Protein AF-A0A6N8UX94-F1 (afdb_monomer_lite)

Structure (mmCIF, N/CA/C/O backbone):
data_AF-A0A6N8UX94-F1
#
_entry.id   AF-A0A6N8UX94-F1
#
loop_
_atom_site.group_PDB
_atom_site.id
_atom_site.type_symbol
_atom_site.label_atom_id
_atom_site.label_alt_id
_atom_site.label_comp_id
_atom_site.label_asym_id
_atom_site.label_entity_id
_atom_site.label_seq_id
_atom_site.pdbx_PDB_ins_code
_atom_site.Cartn_x
_atom_site.Cartn_y
_atom_site.Cartn_z
_atom_site.occupancy
_atom_site.B_iso_or_equiv
_atom_site.auth_seq_id
_atom_site.auth_comp_id
_atom_site.auth_asym_id
_atom_site.auth_atom_id
_atom_site.pdbx_PDB_model_num
ATOM 1 N N . MET A 1 1 ? 20.407 60.846 6.458 1.00 45.12 1 MET A N 1
ATOM 2 C CA . MET A 1 1 ? 19.994 59.518 6.964 1.00 45.12 1 MET A CA 1
ATOM 3 C C . MET A 1 1 ? 18.796 59.074 6.139 1.00 45.12 1 MET A C 1
ATOM 5 O O . MET A 1 1 ? 17.838 59.838 6.106 1.00 45.12 1 MET A O 1
ATOM 9 N N . PRO A 1 2 ? 18.863 57.974 5.368 1.00 50.09 2 PRO A N 1
ATOM 10 C CA . PRO A 1 2 ? 17.776 57.618 4.462 1.00 50.09 2 PRO A CA 1
ATOM 11 C C . PRO A 1 2 ? 16.564 57.111 5.252 1.00 50.09 2 PRO A C 1
ATOM 13 O O . PRO A 1 2 ? 16.679 56.236 6.107 1.00 50.09 2 PRO A O 1
ATOM 16 N N . VAL A 1 3 ? 15.412 57.710 4.962 1.00 59.38 3 VAL A N 1
ATOM 17 C CA . VAL A 1 3 ? 14.099 57.368 5.512 1.00 59.38 3 VAL A CA 1
ATOM 18 C C . VAL A 1 3 ? 13.610 56.112 4.794 1.00 59.38 3 VAL A C 1
ATOM 20 O O . VAL A 1 3 ? 13.383 56.133 3.585 1.00 59.38 3 VAL A O 1
ATOM 23 N N . ILE A 1 4 ? 13.483 55.005 5.524 1.00 54.50 4 ILE A N 1
ATOM 24 C CA . ILE A 1 4 ? 12.905 53.765 4.997 1.00 54.50 4 ILE A CA 1
ATOM 25 C C . ILE A 1 4 ? 11.412 54.016 4.755 1.00 54.50 4 ILE A C 1
ATOM 27 O O . ILE A 1 4 ? 10.674 54.389 5.664 1.00 54.50 4 ILE A O 1
ATOM 31 N N . SER A 1 5 ? 10.990 53.863 3.501 1.00 59.81 5 SER A N 1
ATOM 32 C CA . SER A 1 5 ? 9.626 54.129 3.044 1.00 59.81 5 SER A CA 1
ATOM 33 C C . SER A 1 5 ? 8.612 53.158 3.685 1.00 59.81 5 SER A C 1
ATOM 35 O O . SER A 1 5 ? 8.859 51.948 3.679 1.00 59.81 5 SER A O 1
ATOM 37 N N . PRO A 1 6 ? 7.443 53.627 4.169 1.00 58.31 6 PRO A N 1
ATOM 38 C CA . PRO A 1 6 ? 6.433 52.789 4.835 1.00 58.31 6 PRO A CA 1
ATOM 39 C C . PRO A 1 6 ? 5.802 51.720 3.923 1.00 58.31 6 PRO A C 1
ATOM 41 O O . PRO A 1 6 ? 5.194 50.769 4.409 1.00 58.31 6 PRO A O 1
ATOM 44 N N . ALA A 1 7 ? 5.991 51.819 2.603 1.00 53.66 7 ALA A N 1
ATOM 45 C CA . ALA A 1 7 ? 5.496 50.844 1.632 1.00 53.66 7 ALA A CA 1
ATOM 46 C C . ALA A 1 7 ? 6.216 49.480 1.690 1.00 53.66 7 ALA A C 1
ATOM 48 O O . ALA A 1 7 ? 5.655 48.478 1.252 1.00 53.66 7 ALA A O 1
ATOM 49 N N . VAL A 1 8 ? 7.427 49.405 2.260 1.00 54.22 8 VAL A N 1
ATOM 50 C CA . VAL A 1 8 ? 8.188 48.141 2.360 1.00 54.22 8 VAL A CA 1
ATOM 51 C C . VAL A 1 8 ? 7.645 47.232 3.473 1.00 54.22 8 VAL A C 1
ATOM 53 O O . VAL A 1 8 ? 7.782 46.013 3.401 1.00 54.22 8 VAL A O 1
ATOM 56 N N . VAL A 1 9 ? 6.955 47.797 4.468 1.00 55.16 9 VAL A N 1
ATOM 57 C CA . VAL A 1 9 ? 6.381 47.027 5.586 1.00 55.16 9 VAL A CA 1
ATOM 58 C C . VAL A 1 9 ? 5.048 46.369 5.197 1.00 55.16 9 VAL A C 1
ATOM 60 O O . VAL A 1 9 ? 4.715 45.300 5.703 1.00 55.16 9 VAL A O 1
ATOM 63 N N . ALA A 1 10 ? 4.315 46.938 4.234 1.00 53.22 10 ALA A N 1
ATOM 64 C CA . ALA A 1 10 ? 3.005 46.431 3.817 1.00 53.22 10 ALA A CA 1
ATOM 65 C C . ALA A 1 10 ? 3.064 45.073 3.089 1.00 53.22 10 ALA A C 1
ATOM 67 O O . ALA A 1 10 ? 2.111 44.302 3.158 1.00 53.22 10 ALA A O 1
ATOM 68 N N . ASN A 1 11 ? 4.186 44.734 2.442 1.00 46.53 11 ASN A N 1
ATOM 69 C CA . ASN A 1 11 ? 4.322 43.454 1.735 1.00 46.53 11 ASN A CA 1
ATOM 70 C C . ASN A 1 11 ? 4.725 42.281 2.652 1.00 46.53 11 ASN A C 1
ATOM 72 O O . ASN A 1 11 ? 4.699 41.132 2.227 1.00 46.53 11 ASN A O 1
ATOM 76 N N . GLN A 1 12 ? 5.072 42.563 3.912 1.00 53.88 12 GLN A N 1
ATOM 77 C CA . GLN A 1 12 ? 5.431 41.553 4.919 1.00 53.88 12 GLN A CA 1
ATOM 78 C C . GLN A 1 12 ? 4.241 41.134 5.800 1.00 53.88 12 GLN A C 1
ATOM 80 O O . GLN A 1 12 ? 4.369 40.249 6.640 1.00 53.88 12 GLN A O 1
ATOM 85 N N . LEU A 1 13 ? 3.072 41.753 5.599 1.00 49.44 13 LEU A N 1
ATOM 86 C CA . LEU A 1 13 ? 1.812 41.436 6.281 1.00 49.44 13 LEU A CA 1
ATOM 87 C C . LEU A 1 13 ? 0.791 40.790 5.337 1.00 49.44 13 LEU A C 1
ATOM 89 O O . LEU A 1 13 ? -0.403 40.760 5.637 1.00 49.44 13 LEU A O 1
ATOM 93 N N . GLN A 1 14 ? 1.240 40.224 4.212 1.00 52.38 14 GLN A N 1
ATOM 94 C CA . GLN A 1 14 ? 0.460 39.177 3.566 1.00 52.38 14 GLN A CA 1
ATOM 95 C C . GLN A 1 14 ? 0.411 38.008 4.547 1.00 52.38 14 GLN A C 1
ATOM 97 O O . GLN A 1 14 ? 1.353 37.223 4.639 1.00 52.38 14 GLN A O 1
ATOM 102 N N . LEU A 1 15 ? -0.661 37.961 5.338 1.00 52.25 15 LEU A N 1
ATOM 103 C CA . LEU A 1 15 ? -1.048 36.845 6.183 1.00 52.25 15 LEU A CA 1
ATOM 104 C C . LEU A 1 15 ? -0.793 35.547 5.422 1.00 52.25 15 LEU A C 1
ATOM 106 O O . LEU A 1 15 ? -1.588 35.134 4.577 1.00 52.25 15 LEU A O 1
ATOM 110 N N . ARG A 1 16 ? 0.323 34.889 5.741 1.00 58.19 16 ARG A N 1
ATOM 111 C CA . ARG A 1 16 ? 0.521 33.479 5.453 1.00 58.19 16 ARG A CA 1
ATOM 112 C C . ARG A 1 16 ? -0.475 32.769 6.350 1.00 58.19 16 ARG A C 1
ATOM 114 O O . ARG A 1 16 ? -0.148 32.392 7.472 1.00 58.19 16 ARG A O 1
ATOM 121 N N . LEU A 1 17 ? -1.720 32.703 5.873 1.00 52.47 17 LEU A N 1
ATOM 122 C CA . LEU A 1 17 ? -2.764 31.875 6.446 1.00 52.47 17 LEU A CA 1
ATOM 123 C C . LEU A 1 17 ? -2.115 30.528 6.773 1.00 52.47 17 LEU A C 1
ATOM 125 O O . LEU A 1 17 ? -1.320 30.039 5.953 1.00 52.47 17 LEU A O 1
ATOM 129 N N . PRO A 1 18 ? -2.375 29.956 7.961 1.00 48.31 18 PRO A N 1
ATOM 130 C CA . PRO A 1 18 ? -1.870 28.635 8.275 1.00 48.31 18 PRO A CA 1
ATOM 131 C C . PRO A 1 18 ? -2.265 27.734 7.110 1.00 48.31 18 PRO A C 1
ATOM 133 O O . PRO A 1 18 ? -3.441 27.625 6.766 1.00 48.31 18 PRO A O 1
ATOM 136 N N . ARG A 1 19 ? -1.275 27.136 6.443 1.00 47.66 19 ARG A N 1
ATOM 137 C CA . ARG A 1 19 ? -1.565 26.008 5.572 1.00 47.66 19 ARG A CA 1
ATOM 138 C C . ARG A 1 19 ? -2.202 24.986 6.512 1.00 47.66 19 ARG A C 1
ATOM 140 O O . ARG A 1 19 ? -1.503 24.431 7.350 1.00 47.66 19 ARG A O 1
ATOM 147 N N . THR A 1 20 ? -3.505 24.755 6.403 1.00 48.97 20 THR A N 1
ATOM 148 C CA . THR A 1 20 ? -4.169 23.603 7.021 1.00 48.97 20 THR A CA 1
ATOM 149 C C . THR A 1 20 ? -4.421 22.521 5.961 1.00 48.97 20 THR A C 1
ATOM 151 O O . THR A 1 20 ? -5.575 22.309 5.596 1.00 48.97 20 THR A O 1
ATOM 154 N N . PRO A 1 21 ? -3.391 21.845 5.408 1.00 53.66 21 PRO A N 1
ATOM 155 C CA . PRO A 1 21 ? -3.600 20.677 4.560 1.00 53.66 21 PRO A CA 1
ATOM 156 C C . PRO A 1 21 ? -3.738 19.377 5.373 1.00 53.66 21 PRO A C 1
ATOM 158 O O . PRO A 1 21 ? -4.383 18.449 4.902 1.00 53.66 21 PRO A O 1
ATOM 161 N N . SER A 1 22 ? -3.251 19.316 6.622 1.00 58.19 22 SER A N 1
ATOM 162 C CA . SER A 1 22 ? -3.178 18.048 7.374 1.00 58.19 22 SER A CA 1
ATOM 163 C C . SER A 1 22 ? -4.546 17.396 7.649 1.00 58.19 22 SER A C 1
ATOM 165 O O . SER A 1 22 ? -4.699 16.191 7.471 1.00 58.19 22 SER A O 1
ATOM 167 N N . THR A 1 23 ? -5.578 18.170 8.007 1.00 69.19 23 THR A N 1
ATOM 168 C CA . THR A 1 23 ? -6.907 17.602 8.309 1.00 69.19 23 THR A CA 1
ATOM 169 C C . THR A 1 23 ? -7.643 17.127 7.056 1.00 69.19 23 THR A C 1
ATOM 171 O O . THR A 1 23 ? -8.274 16.077 7.074 1.00 69.19 23 THR A O 1
ATOM 174 N N . ALA A 1 24 ? -7.556 17.874 5.952 1.00 76.25 24 ALA A N 1
ATOM 175 C CA . ALA A 1 24 ? -8.232 17.505 4.709 1.00 76.25 24 ALA A CA 1
ATOM 176 C C . ALA A 1 24 ? -7.621 16.241 4.088 1.00 76.25 24 ALA A C 1
ATOM 178 O O . ALA A 1 24 ? -8.351 15.386 3.591 1.00 76.25 24 ALA A O 1
ATOM 179 N N . LEU A 1 25 ? -6.294 16.108 4.156 1.00 78.56 25 LEU A N 1
ATOM 180 C CA . LEU A 1 25 ? -5.595 14.894 3.757 1.00 78.56 25 LEU A CA 1
ATOM 181 C C . LEU A 1 25 ? -5.970 13.710 4.661 1.00 78.56 25 LEU A C 1
ATOM 183 O O . LEU A 1 25 ? -6.324 12.650 4.151 1.00 78.56 25 LEU A O 1
ATOM 187 N N . GLY A 1 26 ? -5.967 13.904 5.985 1.00 83.88 26 GLY A N 1
ATOM 188 C CA . GLY A 1 26 ? -6.379 12.875 6.944 1.00 83.88 26 GLY A CA 1
ATOM 189 C C . GLY A 1 26 ? -7.787 12.336 6.671 1.00 83.88 26 GLY A C 1
ATOM 190 O O . GLY A 1 26 ? -7.994 11.125 6.692 1.00 83.88 26 GLY A O 1
ATOM 191 N N . ASN A 1 27 ? -8.729 13.214 6.314 1.00 89.19 27 ASN A N 1
ATOM 192 C CA . ASN A 1 27 ? -10.086 12.810 5.940 1.00 89.19 27 ASN A CA 1
ATOM 193 C C . ASN A 1 27 ? -10.107 11.953 4.665 1.00 89.19 27 ASN A C 1
ATOM 195 O O . ASN A 1 27 ? -10.752 10.910 4.652 1.00 89.19 27 ASN A O 1
ATOM 199 N N . LYS A 1 28 ? -9.359 12.331 3.618 1.00 91.00 28 LYS A N 1
ATOM 200 C CA . LYS A 1 28 ? -9.282 11.545 2.370 1.00 91.00 28 LYS A CA 1
ATOM 201 C C . LYS A 1 28 ? -8.685 10.153 2.583 1.00 91.00 28 LYS A C 1
ATOM 203 O O . LYS A 1 28 ? -9.140 9.188 1.977 1.00 91.00 28 LYS A O 1
ATOM 208 N N . LEU A 1 29 ? -7.665 10.044 3.435 1.00 93.25 29 LEU A N 1
ATOM 209 C CA . LEU A 1 29 ? -7.042 8.760 3.769 1.00 93.25 29 LEU A CA 1
ATOM 210 C C . LEU A 1 29 ? -8.001 7.868 4.563 1.00 93.25 29 LEU A C 1
ATOM 212 O O . LEU A 1 29 ? -8.090 6.673 4.285 1.00 93.25 29 LEU A O 1
ATOM 216 N N . ALA A 1 30 ? -8.747 8.448 5.507 1.00 93.62 30 ALA A N 1
ATOM 217 C CA . ALA A 1 30 ? -9.774 7.736 6.259 1.00 93.62 30 ALA A CA 1
ATOM 218 C C . ALA A 1 30 ? -10.917 7.256 5.349 1.00 93.62 30 ALA A C 1
ATOM 220 O O . ALA A 1 30 ? -11.328 6.105 5.449 1.00 93.62 30 ALA A O 1
ATOM 221 N N . GLU A 1 31 ? -11.384 8.093 4.417 1.00 93.88 31 GLU A N 1
ATOM 222 C CA . GLU A 1 31 ? -12.395 7.714 3.419 1.00 93.88 31 GLU A CA 1
ATOM 223 C C . GLU A 1 31 ? -11.914 6.566 2.520 1.00 93.88 31 GLU A C 1
ATOM 225 O O . GLU A 1 31 ? -12.660 5.618 2.273 1.00 93.88 31 GLU A O 1
ATOM 230 N N . ALA A 1 32 ? -10.655 6.605 2.069 1.00 94.12 32 ALA A N 1
ATOM 231 C CA . ALA A 1 32 ? -10.066 5.524 1.284 1.00 94.12 32 ALA A CA 1
ATOM 232 C C . ALA A 1 32 ? -9.961 4.214 2.088 1.00 94.12 32 ALA A C 1
ATOM 234 O O . ALA A 1 32 ? -10.272 3.142 1.564 1.00 94.12 32 ALA A O 1
ATOM 235 N N . GLY A 1 33 ? -9.551 4.289 3.358 1.00 95.75 33 GLY A N 1
ATOM 236 C CA . GLY A 1 33 ? -9.495 3.131 4.252 1.00 95.75 33 GLY A CA 1
ATOM 237 C C . GLY A 1 33 ? -10.873 2.532 4.533 1.00 95.75 33 GLY A C 1
ATOM 238 O O . GLY A 1 33 ? -11.059 1.317 4.426 1.00 95.75 33 GLY A O 1
ATOM 239 N N . GLU A 1 34 ? -11.866 3.382 4.785 1.00 96.50 34 GLU A N 1
ATOM 240 C CA . GLU A 1 34 ? -13.250 2.962 5.004 1.00 96.50 34 GLU A CA 1
ATOM 241 C C . GLU A 1 34 ? -13.858 2.334 3.742 1.00 96.50 34 GLU A C 1
ATOM 243 O O . GLU A 1 34 ? -14.568 1.331 3.827 1.00 96.50 34 GLU A O 1
ATOM 248 N N . LEU A 1 35 ? -13.535 2.847 2.550 1.00 95.12 35 LEU A N 1
ATOM 249 C CA . LEU A 1 35 ? -13.945 2.231 1.285 1.00 95.12 35 LEU A CA 1
ATOM 250 C C . LEU A 1 35 ? -13.375 0.811 1.130 1.00 95.12 35 LEU A C 1
ATOM 252 O O . LEU A 1 35 ? -14.108 -0.110 0.763 1.00 95.12 35 LEU A O 1
ATOM 256 N N . LEU A 1 36 ? -12.089 0.609 1.439 1.00 97.00 36 LEU A N 1
ATOM 257 C CA . LEU A 1 36 ? -11.465 -0.721 1.414 1.00 97.00 36 LEU A CA 1
ATOM 258 C C . LEU A 1 36 ? -12.157 -1.671 2.398 1.00 97.00 36 LEU A C 1
ATOM 260 O O . LEU A 1 36 ? -12.523 -2.793 2.036 1.00 97.00 36 LEU A O 1
ATOM 264 N N . ARG A 1 37 ? -12.375 -1.206 3.631 1.00 97.56 37 ARG A N 1
ATOM 265 C CA . ARG A 1 37 ? -13.001 -1.990 4.697 1.00 97.56 37 ARG A CA 1
ATOM 266 C C . ARG A 1 37 ? -14.430 -2.386 4.352 1.00 97.56 37 ARG A C 1
ATOM 268 O O . ARG A 1 37 ? -14.763 -3.570 4.388 1.00 97.56 37 ARG A O 1
ATOM 275 N N . SER A 1 38 ? -15.260 -1.404 4.017 1.00 93.56 38 SER A N 1
ATOM 276 C CA . SER A 1 38 ? -16.673 -1.610 3.701 1.00 93.56 38 SER A CA 1
ATOM 277 C C . SER A 1 38 ? -16.844 -2.556 2.515 1.00 93.56 38 SER A C 1
ATOM 279 O O . SER A 1 38 ? -17.657 -3.474 2.585 1.00 93.56 38 SER A O 1
ATOM 281 N N . THR A 1 39 ? -16.015 -2.424 1.476 1.00 96.19 39 THR A N 1
ATOM 282 C CA . THR A 1 39 ? -16.041 -3.332 0.319 1.00 96.19 39 THR A CA 1
ATOM 283 C C . THR A 1 39 ? -15.643 -4.755 0.710 1.00 96.19 39 THR A C 1
ATOM 285 O O . THR A 1 39 ? -16.327 -5.709 0.337 1.00 96.19 39 THR A O 1
ATOM 288 N N . ARG A 1 40 ? -14.581 -4.933 1.511 1.00 98.12 40 ARG A N 1
ATOM 289 C CA . ARG A 1 40 ? -14.197 -6.259 2.028 1.00 98.12 40 ARG A CA 1
ATOM 290 C C . ARG A 1 40 ? -15.345 -6.895 2.816 1.00 98.12 40 ARG A C 1
ATOM 292 O O . ARG A 1 40 ? -15.650 -8.072 2.618 1.00 98.12 40 ARG A O 1
ATOM 299 N N . GLU A 1 41 ? -15.961 -6.130 3.712 1.00 97.62 41 GLU A N 1
ATOM 300 C CA . GLU A 1 41 ? -17.064 -6.597 4.554 1.00 97.62 41 GLU A CA 1
ATOM 301 C C . GLU A 1 41 ? -18.314 -6.934 3.725 1.00 97.62 41 GLU A C 1
ATOM 303 O O . GLU A 1 41 ? -18.946 -7.958 3.981 1.00 97.62 41 GLU A O 1
ATOM 308 N N . GLN A 1 42 ? -18.620 -6.159 2.680 1.00 95.50 42 GLN A N 1
ATOM 309 C CA . GLN A 1 42 ? -19.696 -6.460 1.726 1.00 95.50 42 GLN A CA 1
ATOM 310 C C . GLN A 1 42 ? -19.460 -7.758 0.947 1.00 95.50 42 GLN A C 1
ATOM 312 O O . GLN A 1 42 ? -20.409 -8.493 0.676 1.00 95.50 42 GLN A O 1
ATOM 317 N N . LEU A 1 43 ? -18.204 -8.065 0.620 1.00 93.12 43 LEU A N 1
ATOM 318 C CA . LEU A 1 43 ? -17.817 -9.335 0.002 1.00 93.12 43 LEU A CA 1
ATOM 319 C C . LEU A 1 43 ? -17.794 -10.507 1.004 1.00 93.12 43 LEU A C 1
ATOM 321 O O . LEU A 1 43 ? -17.534 -11.641 0.606 1.00 93.12 43 LEU A O 1
ATOM 325 N N . GLY A 1 44 ? -18.052 -10.257 2.294 1.00 95.81 44 GLY A N 1
ATOM 326 C CA . GLY A 1 44 ? -18.040 -11.277 3.346 1.00 95.81 44 GLY A CA 1
ATOM 327 C C . GLY A 1 44 ? -16.646 -11.819 3.669 1.00 95.81 44 GLY A C 1
ATOM 328 O O . GLY A 1 44 ? -16.529 -12.886 4.267 1.00 95.81 44 GLY A O 1
ATOM 329 N N . LEU A 1 45 ? -15.590 -11.105 3.272 1.00 95.06 45 LEU A N 1
ATOM 330 C CA . LEU A 1 45 ? -14.209 -11.554 3.409 1.00 95.06 45 LEU A CA 1
ATOM 331 C C . LEU A 1 45 ? -13.630 -11.144 4.764 1.00 95.06 45 LEU A C 1
ATOM 333 O O . LEU A 1 45 ? -13.728 -9.993 5.194 1.00 95.06 45 LEU A O 1
ATOM 337 N N . SER A 1 46 ? -12.941 -12.061 5.426 1.00 96.94 46 SER A N 1
ATOM 338 C CA . SER A 1 46 ? -12.142 -11.768 6.614 1.00 96.94 46 SER A CA 1
ATOM 339 C C . SER A 1 46 ? -10.732 -11.302 6.239 1.00 96.94 46 SER A C 1
ATOM 341 O O . SER A 1 46 ? -10.165 -11.703 5.222 1.00 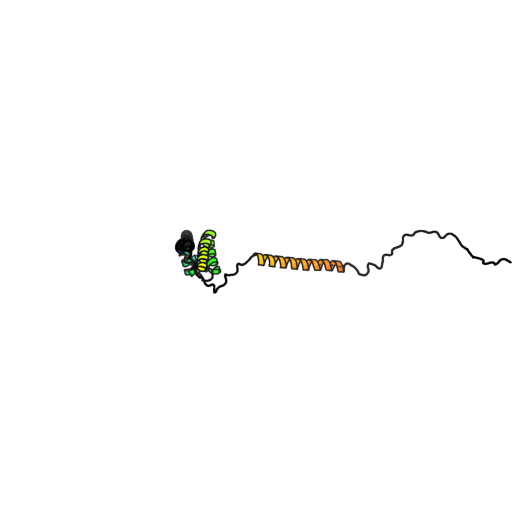96.94 46 SER A O 1
ATOM 343 N N . LEU A 1 47 ? -10.090 -10.528 7.120 1.00 96.75 47 LEU A N 1
ATOM 344 C CA . LEU A 1 47 ? -8.671 -10.176 6.960 1.00 96.75 47 LEU A CA 1
ATOM 345 C C . LEU A 1 47 ? -7.756 -11.411 6.874 1.00 96.75 47 LEU A C 1
ATOM 347 O O . LEU A 1 47 ? -6.680 -11.338 6.287 1.00 96.75 47 LEU A O 1
ATOM 351 N N . ALA A 1 48 ? -8.153 -12.542 7.468 1.00 96.38 48 ALA A N 1
ATOM 352 C CA . ALA A 1 48 ? -7.398 -13.790 7.391 1.00 96.38 48 ALA A CA 1
ATOM 353 C C . ALA A 1 48 ? -7.451 -14.417 5.990 1.00 96.38 48 ALA A C 1
ATOM 355 O O . ALA A 1 48 ? -6.434 -14.912 5.511 1.00 96.38 48 ALA A O 1
ATOM 356 N N . GLU A 1 49 ? -8.603 -14.359 5.323 1.00 95.88 49 GLU A N 1
ATOM 357 C CA . GLU A 1 49 ? -8.753 -14.832 3.943 1.00 95.88 49 GLU A CA 1
ATOM 358 C C . GLU A 1 49 ? -7.977 -13.942 2.977 1.00 95.88 49 GLU A C 1
ATOM 360 O O . GLU A 1 49 ? -7.155 -14.445 2.218 1.00 95.88 49 GLU A O 1
ATOM 365 N N . VAL A 1 50 ? -8.117 -12.619 3.099 1.00 97.38 50 VAL A N 1
ATOM 366 C CA . VAL A 1 50 ? -7.330 -11.671 2.294 1.00 97.38 50 VAL A CA 1
ATOM 367 C C . VAL A 1 50 ? -5.826 -11.880 2.508 1.00 97.38 50 VAL A C 1
ATOM 369 O O . VAL A 1 50 ? -5.054 -11.895 1.552 1.00 97.38 50 VAL A O 1
ATOM 372 N N . ASN A 1 51 ? -5.387 -12.087 3.755 1.00 97.94 51 ASN A N 1
ATOM 373 C CA . ASN A 1 51 ? -3.989 -12.389 4.060 1.00 97.94 51 ASN A CA 1
ATOM 374 C C . ASN A 1 51 ? -3.508 -13.684 3.392 1.00 97.94 51 ASN A C 1
ATOM 376 O O . ASN A 1 51 ? -2.395 -13.708 2.868 1.00 97.94 51 ASN A O 1
ATOM 380 N N . ARG A 1 52 ? -4.317 -14.747 3.411 1.00 96.56 52 ARG A N 1
ATOM 381 C CA . ARG A 1 52 ? -3.988 -16.019 2.756 1.00 96.56 52 ARG A CA 1
ATOM 382 C C . ARG A 1 52 ? -3.804 -15.829 1.250 1.00 96.56 52 ARG A C 1
ATOM 384 O O . ARG A 1 52 ? -2.853 -16.372 0.688 1.00 96.56 52 ARG A O 1
ATOM 391 N N . ASP A 1 53 ? -4.676 -15.040 0.636 1.00 96.06 53 ASP A N 1
ATOM 392 C CA . ASP A 1 53 ? -4.756 -14.920 -0.817 1.00 96.06 53 ASP A CA 1
ATOM 393 C C . ASP A 1 53 ? -3.715 -13.919 -1.361 1.00 96.06 53 ASP A C 1
ATOM 395 O O . ASP A 1 53 ? -3.055 -14.192 -2.364 1.00 96.06 53 ASP A O 1
ATOM 399 N N . LEU A 1 54 ? -3.479 -12.804 -0.657 1.00 95.62 54 LEU A N 1
ATOM 400 C CA . LEU A 1 54 ? -2.537 -11.751 -1.072 1.00 95.62 54 LEU A CA 1
ATOM 401 C C . LEU A 1 54 ? -1.149 -11.851 -0.434 1.00 95.62 54 LEU A C 1
ATOM 403 O O . LEU A 1 54 ? -0.225 -11.161 -0.863 1.00 95.62 54 LEU A O 1
ATOM 407 N N . ARG A 1 55 ? -0.986 -12.664 0.616 1.00 97.31 55 ARG A N 1
ATOM 408 C CA . ARG A 1 55 ? 0.236 -12.739 1.442 1.00 97.31 55 ARG A CA 1
ATOM 409 C C . ARG A 1 55 ? 0.657 -11.402 2.072 1.00 97.31 55 ARG A C 1
ATOM 411 O O . ARG A 1 55 ? 1.801 -11.248 2.491 1.00 97.31 55 ARG A O 1
ATOM 418 N N . ILE A 1 56 ? -0.276 -10.459 2.203 1.00 96.00 56 ILE A N 1
ATOM 419 C CA . ILE A 1 56 ? -0.103 -9.200 2.942 1.00 96.00 56 ILE A CA 1
ATOM 420 C C . ILE A 1 56 ? -0.549 -9.430 4.384 1.00 96.00 56 ILE A C 1
ATOM 422 O O . ILE A 1 56 ? -1.638 -9.958 4.605 1.00 96.00 56 ILE A O 1
ATOM 426 N N . SER A 1 57 ? 0.271 -9.069 5.377 1.00 97.69 57 SER A N 1
ATOM 427 C CA . SER A 1 57 ? -0.040 -9.342 6.790 1.00 97.69 57 SER A CA 1
ATOM 428 C C . SER A 1 57 ? -1.370 -8.715 7.232 1.00 97.69 57 SER A C 1
ATOM 430 O O . SER A 1 57 ? -1.708 -7.604 6.827 1.00 97.69 57 SER A O 1
ATOM 432 N N . ARG A 1 58 ? -2.105 -9.392 8.128 1.00 97.81 58 ARG A N 1
ATOM 433 C CA . ARG A 1 58 ? -3.364 -8.865 8.697 1.00 97.81 58 ARG A CA 1
ATOM 434 C C . ARG A 1 58 ? -3.194 -7.476 9.315 1.00 97.81 58 ARG A C 1
ATOM 436 O O . ARG A 1 58 ? -4.084 -6.647 9.199 1.00 97.81 58 ARG A O 1
ATOM 443 N N . THR A 1 59 ? -2.040 -7.219 9.929 1.00 97.62 59 THR A N 1
ATOM 444 C CA . THR A 1 59 ? -1.699 -5.919 10.513 1.00 97.62 59 THR A CA 1
ATOM 445 C C . THR A 1 59 ? -1.588 -4.828 9.449 1.00 97.62 59 THR A C 1
ATOM 447 O O . THR A 1 59 ? -2.133 -3.748 9.630 1.00 97.62 59 THR A O 1
ATOM 450 N N . GLN A 1 60 ? -0.930 -5.104 8.319 1.00 97.12 60 GLN A N 1
ATOM 451 C CA . GLN A 1 60 ? -0.824 -4.136 7.222 1.00 97.12 60 GLN A CA 1
ATOM 452 C C . GLN A 1 60 ? -2.167 -3.885 6.540 1.00 97.12 60 GLN A C 1
ATOM 454 O O . GLN A 1 60 ? -2.461 -2.743 6.208 1.00 97.12 60 GLN A O 1
ATOM 459 N N . LEU A 1 61 ? -2.992 -4.922 6.371 1.00 97.94 61 LEU A N 1
ATOM 460 C CA . LEU A 1 61 ? -4.357 -4.757 5.868 1.00 97.94 61 LEU A CA 1
ATOM 461 C C . LEU A 1 61 ? -5.194 -3.884 6.815 1.00 97.94 61 LEU A C 1
ATOM 463 O O . LEU A 1 61 ? -5.896 -2.988 6.360 1.00 97.94 61 LEU A O 1
ATOM 467 N N . ALA A 1 62 ? -5.059 -4.078 8.130 1.00 97.81 62 ALA A N 1
ATOM 468 C CA . ALA A 1 62 ? -5.723 -3.232 9.119 1.00 97.81 62 ALA A CA 1
ATOM 469 C C . ALA A 1 62 ? -5.246 -1.770 9.058 1.00 97.81 62 ALA A C 1
ATOM 471 O O . ALA A 1 62 ? -6.066 -0.868 9.181 1.00 97.81 62 ALA A O 1
ATOM 472 N N . TYR A 1 63 ? -3.954 -1.516 8.813 1.00 97.56 63 TYR A N 1
ATOM 473 C CA . TYR A 1 63 ? -3.467 -0.149 8.592 1.00 97.56 63 TYR A CA 1
ATOM 474 C C . TYR A 1 63 ? -4.068 0.492 7.340 1.00 97.56 63 TYR A C 1
ATOM 476 O O . TYR A 1 63 ? -4.421 1.666 7.385 1.00 97.56 63 TYR A O 1
ATOM 484 N N . MET A 1 64 ? -4.232 -0.263 6.248 1.00 96.38 64 MET A N 1
ATOM 485 C CA . MET A 1 64 ? -4.910 0.243 5.046 1.00 96.38 64 MET A CA 1
ATOM 486 C C . MET A 1 64 ? -6.356 0.630 5.349 1.00 96.38 64 MET A C 1
ATOM 488 O O . MET A 1 64 ? -6.786 1.711 4.968 1.00 96.38 64 MET A O 1
ATOM 492 N N . GLU A 1 65 ? -7.085 -0.226 6.068 1.00 97.81 65 GLU A N 1
ATOM 493 C CA . GLU A 1 65 ? -8.481 0.023 6.453 1.00 97.81 65 GLU A CA 1
ATOM 494 C C . GLU A 1 65 ? -8.631 1.175 7.457 1.00 97.81 65 GLU A C 1
ATOM 496 O O . GLU A 1 65 ? -9.660 1.839 7.479 1.00 97.81 65 GLU A O 1
ATOM 501 N N . ALA A 1 66 ? -7.599 1.450 8.257 1.00 96.31 66 ALA A N 1
ATOM 502 C CA . ALA A 1 66 ? -7.559 2.581 9.183 1.00 96.31 66 ALA A CA 1
ATOM 503 C C . ALA A 1 66 ? -7.097 3.902 8.533 1.00 96.31 66 ALA A C 1
ATOM 505 O O . ALA A 1 66 ? -7.036 4.924 9.214 1.00 96.31 66 ALA A O 1
ATOM 506 N N . GLY A 1 67 ? -6.724 3.896 7.248 1.00 93.88 67 GLY A N 1
ATOM 507 C CA . GLY A 1 67 ? -6.130 5.061 6.582 1.00 93.88 67 GLY A CA 1
ATOM 508 C C . GLY A 1 67 ? -4.691 5.371 7.026 1.00 93.88 67 GLY A C 1
ATOM 509 O O . GLY A 1 67 ? -4.144 6.423 6.700 1.00 93.88 67 GLY A O 1
ATOM 510 N N . GLU A 1 68 ? -4.042 4.460 7.754 1.00 94.12 68 GLU A N 1
ATOM 511 C CA . GLU A 1 68 ? -2.689 4.607 8.304 1.00 94.12 68 GLU A CA 1
ATOM 512 C C . GLU A 1 68 ? -1.619 4.086 7.326 1.00 94.12 68 GLU A C 1
ATOM 514 O O . GLU A 1 68 ? -0.764 3.263 7.671 1.00 94.12 68 GLU A O 1
ATOM 519 N N . PHE A 1 69 ? -1.660 4.545 6.073 1.00 92.00 69 PHE A N 1
ATOM 520 C CA . PHE A 1 69 ? -0.851 3.978 4.987 1.00 92.00 69 PHE A CA 1
ATOM 521 C C . PHE A 1 69 ? 0.667 4.083 5.217 1.00 92.00 69 PHE A C 1
ATOM 523 O O . PHE A 1 69 ? 1.409 3.172 4.840 1.00 92.00 69 PHE A O 1
ATOM 530 N N . GLU A 1 70 ? 1.135 5.126 5.905 1.00 90.25 70 GLU A N 1
ATOM 531 C CA . GLU A 1 70 ? 2.545 5.306 6.294 1.00 90.25 70 GLU A CA 1
ATOM 532 C C . GLU A 1 70 ? 3.099 4.146 7.143 1.00 90.25 70 GLU A C 1
ATOM 534 O O . GLU A 1 70 ? 4.287 3.827 7.083 1.00 90.25 70 GLU A O 1
ATOM 539 N N . ARG A 1 71 ? 2.247 3.435 7.895 1.00 92.88 71 ARG A N 1
ATOM 540 C CA . ARG A 1 71 ? 2.673 2.312 8.754 1.00 92.88 71 ARG A CA 1
ATOM 541 C C . ARG A 1 71 ? 2.869 1.000 7.997 1.00 92.88 71 ARG A C 1
ATOM 543 O O . ARG A 1 71 ? 3.369 0.031 8.572 1.00 92.88 71 ARG A O 1
ATOM 550 N N . ILE A 1 72 ? 2.469 0.935 6.726 1.00 92.56 72 ILE A N 1
ATOM 551 C CA . ILE A 1 72 ? 2.565 -0.284 5.911 1.00 92.56 72 ILE A CA 1
ATOM 552 C C . ILE A 1 72 ? 4.025 -0.589 5.572 1.00 92.56 72 ILE A C 1
ATOM 554 O O . ILE A 1 72 ? 4.463 -1.739 5.683 1.00 92.56 72 ILE A O 1
ATOM 558 N N . SER A 1 73 ? 4.755 0.431 5.118 1.00 89.88 73 SER A N 1
ATOM 559 C CA . SER A 1 73 ? 6.168 0.364 4.758 1.00 89.88 73 SER A CA 1
ATOM 560 C C . SER A 1 73 ? 6.743 1.771 4.644 1.00 89.88 73 SER A C 1
ATOM 562 O O . SER A 1 73 ? 6.101 2.655 4.087 1.00 89.88 73 SER A O 1
ATOM 564 N N . THR A 1 74 ? 7.995 1.933 5.068 1.00 86.56 74 THR A N 1
ATOM 565 C CA . THR A 1 74 ? 8.788 3.147 4.833 1.00 86.56 74 THR A CA 1
ATOM 566 C C . THR A 1 74 ? 9.202 3.317 3.369 1.00 86.56 74 THR A C 1
ATOM 568 O O . THR A 1 74 ? 9.660 4.386 2.983 1.00 86.56 74 THR A O 1
ATOM 571 N N . VAL A 1 75 ? 9.069 2.272 2.540 1.00 88.00 75 VAL A N 1
ATOM 572 C CA . VAL A 1 75 ? 9.395 2.309 1.110 1.00 88.00 75 VAL A CA 1
ATOM 573 C C . VAL A 1 75 ? 8.117 2.615 0.315 1.00 88.00 75 VAL A C 1
ATOM 575 O O . VAL A 1 75 ? 7.261 1.728 0.209 1.00 88.00 75 VAL A O 1
ATOM 578 N N . PRO A 1 76 ? 7.985 3.802 -0.320 1.00 87.19 76 PRO A N 1
ATOM 579 C CA . PRO A 1 76 ? 6.738 4.216 -0.976 1.00 87.19 76 PRO A CA 1
ATOM 580 C C . PRO A 1 76 ? 6.268 3.242 -2.060 1.00 87.19 76 PRO A C 1
ATOM 582 O O . PRO A 1 76 ? 5.103 2.870 -2.109 1.00 87.19 76 PRO A O 1
ATOM 585 N N . ALA A 1 77 ? 7.193 2.726 -2.875 1.00 88.31 77 ALA A N 1
ATOM 586 C CA . ALA A 1 77 ? 6.857 1.773 -3.933 1.00 88.31 77 ALA A CA 1
ATOM 587 C C . ALA A 1 77 ? 6.251 0.461 -3.397 1.00 88.31 77 ALA A C 1
ATOM 589 O O . ALA A 1 77 ? 5.404 -0.140 -4.057 1.00 88.31 77 ALA A O 1
ATOM 590 N N . LEU A 1 78 ? 6.682 0.009 -2.212 1.00 90.69 78 LEU A N 1
ATOM 591 C CA . LEU A 1 78 ? 6.151 -1.205 -1.592 1.00 90.69 78 LEU A CA 1
ATOM 592 C C . LEU A 1 78 ? 4.787 -0.941 -0.950 1.00 90.69 78 LEU A C 1
ATOM 594 O O . LEU A 1 78 ? 3.873 -1.748 -1.113 1.00 90.69 78 LEU A O 1
ATOM 598 N N . ARG A 1 79 ? 4.636 0.207 -0.278 1.00 94.06 79 ARG A N 1
ATOM 599 C CA . ARG A 1 79 ? 3.347 0.675 0.245 1.00 94.06 79 ARG A CA 1
ATOM 600 C C . ARG A 1 79 ? 2.300 0.744 -0.866 1.00 94.06 79 ARG A C 1
ATOM 602 O O . ARG A 1 79 ? 1.275 0.074 -0.768 1.00 94.06 79 ARG A O 1
ATOM 609 N N . ASP A 1 80 ? 2.594 1.467 -1.942 1.00 93.25 80 ASP A N 1
ATOM 610 C CA . ASP A 1 80 ? 1.688 1.638 -3.081 1.00 93.25 80 ASP A CA 1
ATOM 611 C C . ASP A 1 80 ? 1.353 0.298 -3.742 1.00 93.25 80 ASP A C 1
ATOM 613 O O . ASP A 1 80 ? 0.204 0.046 -4.102 1.00 93.25 80 ASP A O 1
ATOM 617 N N . GLY A 1 81 ? 2.342 -0.595 -3.864 1.00 95.06 81 GLY A N 1
ATOM 618 C CA . GLY A 1 81 ? 2.143 -1.944 -4.388 1.00 95.06 81 GLY A CA 1
ATOM 619 C C . GLY A 1 81 ? 1.140 -2.752 -3.565 1.00 95.06 81 GLY A C 1
ATOM 620 O O . GLY A 1 81 ? 0.249 -3.388 -4.135 1.00 95.06 81 GLY A O 1
ATOM 621 N N . HIS A 1 82 ? 1.240 -2.699 -2.236 1.00 96.38 82 HIS A N 1
ATOM 622 C CA . HIS A 1 82 ? 0.302 -3.388 -1.356 1.00 96.38 82 HIS A CA 1
ATOM 623 C C . HIS A 1 82 ? -1.111 -2.796 -1.430 1.00 96.38 82 HIS A C 1
ATOM 625 O O . HIS A 1 82 ? -2.069 -3.555 -1.578 1.00 96.38 82 HIS A O 1
ATOM 631 N N . VAL A 1 83 ? -1.246 -1.465 -1.396 1.00 96.50 83 VAL A N 1
ATOM 632 C CA . VAL A 1 83 ? -2.561 -0.804 -1.488 1.00 96.50 83 VAL A CA 1
ATOM 633 C C . VAL A 1 83 ? -3.213 -1.093 -2.844 1.00 96.50 83 VAL A C 1
ATOM 635 O O . VAL A 1 83 ? -4.380 -1.476 -2.897 1.00 96.50 83 VAL A O 1
ATOM 638 N N . ARG A 1 84 ? -2.451 -1.007 -3.944 1.00 96.56 84 ARG A N 1
ATOM 639 C CA . ARG A 1 84 ? -2.923 -1.355 -5.295 1.00 96.56 84 ARG A CA 1
ATOM 640 C C . ARG A 1 84 ? -3.411 -2.798 -5.366 1.00 96.56 84 ARG A C 1
ATOM 642 O O . ARG A 1 84 ? -4.473 -3.050 -5.924 1.00 96.56 84 ARG A O 1
ATOM 649 N N . THR A 1 85 ? -2.627 -3.735 -4.839 1.00 96.12 85 THR A N 1
ATOM 650 C CA . THR A 1 85 ? -2.966 -5.164 -4.887 1.00 96.12 85 THR A CA 1
ATOM 651 C C . THR A 1 85 ? -4.256 -5.437 -4.121 1.00 96.12 85 THR A C 1
ATOM 653 O O . THR A 1 85 ? -5.108 -6.173 -4.611 1.00 96.12 85 THR A O 1
ATOM 656 N N . TYR A 1 86 ? -4.432 -4.805 -2.959 1.00 97.94 86 TYR A N 1
ATOM 657 C CA . TYR A 1 86 ? -5.644 -4.970 -2.168 1.00 97.94 86 TYR A CA 1
ATOM 658 C C . TYR A 1 86 ? -6.876 -4.339 -2.837 1.00 97.94 86 TYR A C 1
ATOM 660 O O . TYR A 1 86 ? -7.902 -5.002 -2.959 1.00 97.94 86 TYR A O 1
ATOM 668 N N . ALA A 1 87 ? -6.764 -3.115 -3.362 1.00 96.25 87 ALA A N 1
ATOM 669 C CA . ALA A 1 87 ? -7.853 -2.462 -4.092 1.00 96.25 87 ALA A CA 1
ATOM 670 C C . ALA A 1 87 ? -8.294 -3.269 -5.328 1.00 96.25 87 ALA A C 1
ATOM 672 O O . ALA A 1 87 ? -9.487 -3.490 -5.529 1.00 96.25 87 ALA A O 1
ATOM 673 N N . LEU A 1 88 ? -7.333 -3.775 -6.112 1.00 95.50 88 LEU A N 1
ATOM 674 C CA . LEU A 1 88 ? -7.605 -4.644 -7.263 1.00 95.50 88 LEU A CA 1
ATOM 675 C C . LEU A 1 88 ? -8.295 -5.945 -6.856 1.00 95.50 88 LEU A C 1
ATOM 677 O O . LEU A 1 88 ? -9.219 -6.385 -7.533 1.00 95.50 88 LEU A O 1
ATOM 681 N N . TYR A 1 89 ? -7.855 -6.552 -5.754 1.00 96.12 89 TYR A N 1
ATOM 682 C CA . TYR A 1 89 ? -8.455 -7.772 -5.224 1.00 96.12 89 TYR A CA 1
ATOM 683 C C . TYR A 1 89 ? -9.923 -7.575 -4.819 1.00 96.12 89 TYR A C 1
ATOM 685 O O . TYR A 1 89 ? -10.742 -8.465 -5.029 1.00 96.12 89 TYR A O 1
ATOM 693 N N . LEU A 1 90 ? -10.266 -6.394 -4.298 1.00 94.12 90 LEU A N 1
ATOM 694 C CA . LEU A 1 90 ? -11.639 -6.014 -3.952 1.00 94.12 90 LEU A CA 1
ATOM 695 C C . LEU A 1 90 ? -12.470 -5.528 -5.155 1.00 94.12 90 LEU A C 1
ATOM 697 O O . LEU A 1 90 ? -13.656 -5.253 -4.997 1.00 94.12 90 LEU A O 1
ATOM 701 N N . GLY A 1 91 ? -11.873 -5.409 -6.346 1.00 89.31 91 GLY A N 1
ATOM 702 C CA . GLY A 1 91 ? -12.551 -4.903 -7.543 1.00 89.31 91 GLY A CA 1
ATOM 703 C C . GLY A 1 91 ? -12.820 -3.394 -7.524 1.00 89.31 91 GLY A C 1
ATOM 704 O O . GLY A 1 91 ? -13.735 -2.931 -8.203 1.00 89.31 91 GLY A O 1
ATOM 705 N N . LEU A 1 92 ? -12.049 -2.629 -6.747 1.00 91.94 92 LEU A N 1
ATOM 706 C CA . LEU A 1 92 ? -12.193 -1.179 -6.616 1.00 91.94 92 LEU A CA 1
ATOM 707 C C . LEU A 1 92 ? -11.406 -0.413 -7.685 1.00 91.94 92 LEU A C 1
ATOM 709 O O . LEU A 1 92 ? -10.375 -0.876 -8.179 1.00 91.94 92 LEU A O 1
ATOM 713 N N . ASP A 1 93 ? -11.867 0.802 -7.993 1.00 87.25 93 ASP A N 1
ATOM 714 C CA . ASP A 1 93 ? -11.094 1.745 -8.801 1.00 87.25 93 ASP A CA 1
ATOM 715 C C . ASP A 1 93 ? -9.878 2.252 -8.012 1.00 87.25 93 ASP A C 1
ATOM 717 O O . ASP A 1 93 ? -9.977 2.678 -6.859 1.00 87.25 93 ASP A O 1
ATOM 721 N N . LEU A 1 94 ? -8.709 2.206 -8.648 1.00 90.06 94 LEU A N 1
ATOM 722 C CA . LEU A 1 94 ? -7.448 2.595 -8.032 1.00 90.06 94 LEU A CA 1
ATOM 723 C C . LEU A 1 94 ? -7.305 4.101 -7.941 1.00 90.06 94 LEU A C 1
ATOM 725 O O . LEU A 1 94 ? -6.640 4.573 -7.025 1.00 90.06 94 LEU A O 1
ATOM 729 N N . GLN A 1 95 ? -7.836 4.835 -8.917 1.00 87.94 95 GLN A N 1
ATOM 730 C CA . GLN A 1 95 ? -7.551 6.256 -9.075 1.00 87.94 95 GLN A CA 1
ATOM 731 C C . GLN A 1 95 ? -7.868 7.063 -7.799 1.00 87.94 95 GLN A C 1
ATOM 733 O O . GLN A 1 95 ? -6.943 7.680 -7.268 1.00 87.94 95 GLN A O 1
ATOM 738 N N . PRO A 1 96 ? -9.077 6.970 -7.207 1.00 87.00 96 PRO A N 1
ATOM 739 C CA . PRO A 1 96 ? -9.393 7.724 -5.992 1.00 87.00 96 PRO A CA 1
ATOM 740 C C . PRO A 1 96 ? -8.569 7.286 -4.769 1.00 87.00 96 PRO A C 1
ATOM 742 O O . PRO A 1 96 ? -8.221 8.111 -3.926 1.00 87.00 96 PRO A O 1
ATOM 745 N N . ILE A 1 97 ? -8.225 5.998 -4.672 1.00 88.75 97 ILE A N 1
ATOM 746 C CA . ILE A 1 97 ? -7.479 5.439 -3.533 1.00 88.75 97 ILE A CA 1
ATOM 747 C C . ILE A 1 97 ? -6.003 5.854 -3.604 1.00 88.75 97 ILE A C 1
ATOM 749 O O . ILE A 1 97 ? -5.427 6.297 -2.613 1.00 88.75 97 ILE A O 1
ATOM 753 N N . MET A 1 98 ? -5.382 5.729 -4.779 1.00 92.50 98 MET A N 1
ATOM 754 C CA . MET A 1 98 ? -3.976 6.088 -4.987 1.00 92.50 98 MET A CA 1
ATOM 755 C C . MET A 1 98 ? -3.758 7.594 -4.859 1.00 92.50 98 MET A C 1
ATOM 757 O O . MET A 1 98 ? -2.753 8.003 -4.286 1.00 92.50 98 MET A O 1
ATOM 761 N N . ASP A 1 99 ? -4.707 8.417 -5.309 1.00 89.88 99 ASP A N 1
ATOM 762 C CA . ASP A 1 99 ? -4.628 9.872 -5.154 1.00 89.88 99 ASP A CA 1
ATOM 763 C C . ASP A 1 99 ? -4.579 10.294 -3.680 1.00 89.88 99 ASP A C 1
ATOM 765 O O . ASP A 1 99 ? -3.796 11.175 -3.304 1.00 89.88 99 ASP A O 1
ATOM 769 N N . ALA A 1 100 ? -5.371 9.644 -2.821 1.00 86.56 100 ALA A N 1
ATOM 770 C CA . ALA A 1 100 ? -5.317 9.879 -1.382 1.00 86.56 100 ALA A CA 1
ATOM 771 C C . ALA A 1 100 ? -3.930 9.517 -0.816 1.00 86.56 100 ALA A C 1
ATOM 773 O O . ALA A 1 100 ? -3.297 10.346 -0.166 1.00 86.56 100 ALA A O 1
ATOM 774 N N . VAL A 1 101 ? -3.396 8.336 -1.142 1.00 87.12 101 VAL A N 1
ATOM 775 C CA . VAL A 1 101 ? -2.084 7.875 -0.639 1.00 87.12 101 VAL A CA 1
ATOM 776 C C . VAL A 1 101 ? -0.910 8.704 -1.187 1.00 87.12 101 VAL A C 1
ATOM 778 O O . VAL A 1 101 ? 0.073 8.945 -0.484 1.00 87.12 101 VAL A O 1
ATOM 781 N N . HIS A 1 102 ? -0.982 9.167 -2.436 1.00 87.25 102 HIS A N 1
ATOM 782 C CA . HIS A 1 102 ? 0.076 9.974 -3.058 1.00 87.25 102 HIS A CA 1
ATOM 783 C C . HIS A 1 102 ? 0.069 11.424 -2.592 1.00 87.25 102 HIS A C 1
ATOM 785 O O . HIS A 1 102 ? 1.140 12.022 -2.467 1.00 87.25 102 HIS A O 1
ATOM 791 N N . SER A 1 103 ? -1.106 11.982 -2.287 1.00 81.12 103 SER A N 1
ATOM 792 C CA . SER A 1 103 ? -1.190 13.317 -1.683 1.00 81.12 103 SER A CA 1
ATOM 793 C C . SER A 1 103 ? -0.562 13.364 -0.285 1.00 81.12 103 SER A C 1
ATOM 795 O O . SER A 1 103 ? 0.029 14.381 0.065 1.00 81.12 103 SER A O 1
ATOM 797 N N . GLN A 1 104 ? -0.559 12.244 0.448 1.00 75.12 104 GLN A N 1
ATOM 798 C CA . GLN A 1 104 ? 0.149 12.124 1.725 1.00 75.12 104 GLN A CA 1
ATOM 799 C C . GLN A 1 104 ? 1.669 12.209 1.573 1.00 75.12 104 GLN A C 1
ATOM 801 O O . GLN A 1 104 ? 2.312 13.026 2.227 1.00 75.12 104 GLN A O 1
ATOM 806 N N . ALA A 1 105 ? 2.233 11.452 0.630 1.00 69.00 105 ALA A N 1
ATOM 807 C CA . ALA A 1 105 ? 3.674 11.463 0.375 1.00 69.00 105 ALA A CA 1
ATOM 808 C C . ALA A 1 105 ? 4.207 12.849 -0.037 1.00 69.00 105 ALA A C 1
ATOM 810 O O . ALA A 1 105 ? 5.357 13.188 0.241 1.00 69.00 105 ALA A O 1
ATOM 811 N N . ALA A 1 106 ? 3.387 13.640 -0.737 1.00 64.62 106 ALA A N 1
ATOM 812 C CA . ALA A 1 106 ? 3.755 14.980 -1.181 1.00 64.62 106 ALA A CA 1
ATOM 813 C C . ALA A 1 106 ? 3.781 15.999 -0.030 1.00 64.62 106 ALA A C 1
ATOM 815 O O . ALA A 1 106 ? 4.659 16.864 -0.013 1.00 64.62 106 ALA A O 1
ATOM 816 N N . ASP A 1 107 ? 2.851 15.889 0.922 1.00 62.34 107 ASP A N 1
ATOM 817 C CA . ASP A 1 107 ? 2.797 16.765 2.096 1.00 62.34 107 ASP A CA 1
ATOM 818 C C . ASP A 1 107 ? 3.935 16.458 3.083 1.00 62.34 107 ASP A C 1
ATOM 820 O O . ASP A 1 107 ? 4.578 17.391 3.574 1.00 62.34 107 ASP A O 1
ATOM 824 N N . ASP A 1 108 ? 4.264 15.179 3.297 1.00 59.53 108 ASP A N 1
ATOM 825 C CA . ASP A 1 108 ? 5.383 14.771 4.160 1.00 59.53 108 ASP A CA 1
ATOM 826 C C . ASP A 1 108 ? 6.734 15.242 3.590 1.00 59.53 108 ASP A C 1
ATOM 828 O O . ASP A 1 108 ? 7.543 15.848 4.297 1.00 59.53 108 ASP A O 1
ATOM 832 N N . ALA A 1 109 ? 6.939 15.097 2.275 1.00 58.81 109 ALA A N 1
ATOM 833 C CA . ALA A 1 109 ? 8.139 15.593 1.594 1.00 58.81 109 ALA A CA 1
ATOM 834 C C . ALA A 1 109 ? 8.267 17.132 1.611 1.00 58.81 109 ALA A C 1
ATOM 836 O O . ALA A 1 109 ? 9.368 17.664 1.468 1.00 58.81 109 ALA A O 1
ATOM 837 N N . ALA A 1 110 ? 7.156 17.862 1.760 1.00 56.22 110 ALA A N 1
ATOM 838 C CA . ALA A 1 110 ? 7.149 19.321 1.857 1.00 56.22 110 ALA A CA 1
ATOM 839 C C . ALA A 1 110 ? 7.347 19.833 3.297 1.00 56.22 110 ALA A C 1
ATOM 841 O O . ALA A 1 110 ? 7.752 20.986 3.479 1.00 56.22 110 ALA A O 1
ATOM 842 N N . ALA A 1 111 ? 7.050 19.010 4.307 1.00 57.28 111 ALA A N 1
ATOM 843 C CA . ALA A 1 111 ? 7.257 19.327 5.719 1.00 57.28 111 ALA A CA 1
ATOM 844 C C . ALA A 1 111 ? 8.718 19.115 6.162 1.00 57.28 111 ALA A C 1
ATOM 846 O O . ALA A 1 111 ? 9.213 19.842 7.026 1.00 57.28 111 ALA A O 1
ATOM 847 N N . GLU A 1 112 ? 9.427 18.175 5.537 1.00 53.12 112 GLU A N 1
ATOM 848 C CA . GLU A 1 112 ? 10.805 17.804 5.871 1.00 53.12 112 GLU A CA 1
ATOM 849 C C . GLU A 1 112 ? 11.830 18.600 5.026 1.00 53.12 112 GLU A C 1
ATOM 851 O O . GLU A 1 112 ? 12.459 18.104 4.093 1.00 53.12 112 GLU A O 1
ATOM 856 N N . HIS A 1 113 ? 11.994 19.898 5.315 1.00 49.56 113 HIS A N 1
ATOM 857 C CA . HIS A 1 113 ? 13.074 20.712 4.736 1.00 49.56 113 HIS A CA 1
ATOM 858 C C . HIS A 1 113 ? 14.453 20.324 5.320 1.00 49.56 113 HIS A C 1
ATOM 860 O O . HIS A 1 113 ? 14.970 21.033 6.173 1.00 49.56 113 HIS A O 1
ATOM 866 N N . GLU A 1 114 ? 15.044 19.229 4.827 1.00 49.47 114 GLU A N 1
ATOM 867 C CA . GLU A 1 114 ? 16.487 19.020 4.565 1.00 49.47 114 GLU A CA 1
ATOM 868 C C . GLU A 1 114 ? 16.651 17.659 3.843 1.00 49.47 114 GLU A C 1
ATOM 870 O O . GLU A 1 114 ? 16.504 16.612 4.473 1.00 49.47 114 GLU A O 1
ATOM 875 N N . PRO A 1 115 ? 16.904 17.594 2.518 1.00 47.69 115 PRO A N 1
ATOM 876 C CA . PRO A 1 115 ? 16.903 16.310 1.832 1.00 47.69 115 PRO A CA 1
ATOM 877 C C . PRO A 1 115 ? 18.251 15.607 2.038 1.00 47.69 115 PRO A C 1
ATOM 879 O O . PRO A 1 115 ? 19.192 15.817 1.274 1.00 47.69 115 PRO A O 1
ATOM 882 N N . LEU A 1 116 ? 18.331 14.711 3.026 1.00 56.59 116 LEU A N 1
ATOM 883 C CA . LEU A 1 116 ? 19.366 13.666 3.079 1.00 56.59 116 LEU A CA 1
ATOM 884 C C . LEU A 1 116 ? 18.957 12.398 2.297 1.00 56.59 116 LEU A C 1
ATOM 886 O O . LEU A 1 116 ? 19.543 11.331 2.477 1.00 56.59 116 LEU A O 1
ATOM 890 N N . TYR A 1 117 ? 17.954 12.499 1.419 1.00 52.06 117 TYR A N 1
ATOM 891 C CA . TYR A 1 117 ? 17.549 11.427 0.514 1.00 52.06 117 TYR A CA 1
ATOM 892 C C . TYR A 1 117 ? 17.200 12.001 -0.867 1.00 52.06 117 TYR A C 1
ATOM 894 O O . TYR A 1 117 ? 16.330 12.870 -0.964 1.00 52.06 117 TYR A O 1
ATOM 902 N N . PRO A 1 118 ? 17.857 11.559 -1.955 1.00 67.44 118 PRO A N 1
ATOM 903 C CA . PRO A 1 118 ? 17.437 11.945 -3.293 1.00 67.44 118 PRO A CA 1
ATOM 904 C C . PRO A 1 118 ? 16.050 11.346 -3.596 1.00 67.44 118 PRO A C 1
ATOM 906 O O . PRO A 1 118 ? 15.764 10.222 -3.169 1.00 67.44 118 PRO A O 1
ATOM 909 N N . PRO A 1 119 ? 15.189 12.051 -4.357 1.00 65.12 119 PRO A N 1
ATOM 910 C CA . PRO A 1 119 ? 13.921 11.488 -4.806 1.00 65.12 119 PRO A CA 1
ATOM 911 C C . PRO A 1 119 ? 14.186 10.193 -5.591 1.00 65.12 119 PRO A C 1
ATOM 913 O O . PRO A 1 119 ? 15.124 10.157 -6.399 1.00 65.12 119 PRO A O 1
ATOM 916 N N . PRO A 1 120 ? 13.393 9.120 -5.391 1.00 61.31 120 PRO A N 1
ATOM 917 C CA . PRO A 1 120 ? 13.575 7.893 -6.151 1.00 61.31 120 PRO A CA 1
ATOM 918 C C . PRO A 1 120 ? 13.456 8.203 -7.651 1.00 61.31 120 PRO A C 1
ATOM 920 O O . PRO A 1 120 ? 12.585 8.983 -8.056 1.00 61.31 120 PRO A O 1
ATOM 923 N N . PRO A 1 121 ? 14.326 7.622 -8.497 1.00 65.25 121 PRO A N 1
ATOM 924 C CA . PRO A 1 121 ? 14.344 7.941 -9.913 1.00 65.25 121 PRO A CA 1
ATOM 925 C C . PRO A 1 121 ? 12.995 7.582 -10.538 1.00 65.25 121 PRO A C 1
ATOM 927 O O . PRO A 1 121 ? 12.532 6.441 -10.450 1.00 65.25 121 PRO A O 1
ATOM 930 N N . ARG A 1 122 ? 12.372 8.558 -11.207 1.00 64.25 122 ARG A N 1
ATOM 931 C CA . ARG A 1 122 ? 11.227 8.315 -12.087 1.00 64.25 122 ARG A CA 1
ATOM 932 C C . ARG A 1 122 ? 11.682 7.327 -13.164 1.00 64.25 122 ARG A C 1
ATOM 934 O O . ARG A 1 122 ? 12.520 7.653 -14.001 1.00 64.25 122 ARG A O 1
ATOM 941 N N . ARG A 1 123 ? 11.192 6.085 -13.105 1.00 61.94 123 ARG A N 1
ATOM 942 C CA . ARG A 1 123 ? 11.486 5.067 -14.122 1.00 61.94 123 ARG A CA 1
ATOM 943 C C . ARG A 1 123 ? 10.841 5.505 -15.434 1.00 61.94 123 ARG A C 1
ATOM 945 O O . ARG A 1 123 ? 9.620 5.559 -15.521 1.00 61.94 123 ARG A O 1
ATOM 952 N N . ASN A 1 124 ? 11.661 5.795 -16.441 1.00 65.88 124 ASN A N 1
ATOM 953 C CA . ASN A 1 124 ? 11.205 6.163 -17.778 1.00 65.88 124 ASN A CA 1
ATOM 954 C C . ASN A 1 124 ? 11.035 4.879 -18.608 1.00 65.88 124 ASN A C 1
ATOM 956 O O . ASN A 1 124 ? 12.036 4.364 -19.112 1.00 65.88 124 ASN A O 1
ATOM 960 N N . PRO A 1 125 ? 9.810 4.340 -18.781 1.00 65.75 125 PRO A N 1
ATOM 961 C CA . PRO A 1 125 ? 9.592 3.099 -19.537 1.00 65.75 125 PRO A CA 1
ATOM 962 C C . PRO A 1 125 ? 10.078 3.217 -20.990 1.00 65.75 125 PRO A C 1
ATOM 964 O O . PRO A 1 125 ? 10.478 2.228 -21.598 1.00 65.75 125 PRO A O 1
ATOM 967 N N . LEU A 1 126 ? 10.137 4.450 -21.506 1.00 79.06 126 LEU A N 1
ATOM 968 C CA . LEU A 1 126 ? 10.678 4.795 -22.815 1.00 79.06 126 LEU A CA 1
ATOM 969 C C . LEU A 1 126 ? 12.139 4.346 -22.999 1.00 79.06 126 LEU A C 1
ATOM 971 O O . LEU A 1 126 ? 12.505 3.942 -24.097 1.00 79.06 126 LEU A O 1
ATOM 975 N N . ALA A 1 127 ? 12.962 4.347 -21.944 1.00 73.62 127 ALA A N 1
ATOM 976 C CA . ALA A 1 127 ? 14.363 3.932 -22.037 1.00 73.62 127 ALA A CA 1
ATOM 977 C C . ALA A 1 127 ? 14.506 2.435 -22.370 1.00 73.62 127 ALA A C 1
ATOM 979 O O . ALA A 1 127 ? 15.334 2.066 -23.200 1.00 73.62 127 ALA A O 1
ATOM 980 N N . TYR A 1 128 ? 13.655 1.578 -21.793 1.00 76.69 128 TYR A N 1
ATOM 981 C CA . TYR A 1 128 ? 13.643 0.142 -22.096 1.00 76.69 128 TYR A CA 1
ATOM 982 C C . TYR A 1 128 ? 13.096 -0.153 -23.495 1.00 76.69 128 TYR A C 1
ATOM 984 O O . TYR A 1 128 ? 13.591 -1.054 -24.168 1.00 76.69 128 TYR A O 1
ATOM 992 N N . VAL A 1 129 ? 12.125 0.637 -23.963 1.00 84.94 129 VAL A N 1
ATOM 993 C CA . VAL A 1 129 ? 11.603 0.530 -25.334 1.00 84.94 129 VAL A CA 1
ATOM 994 C C . VAL A 1 129 ? 12.672 0.931 -26.353 1.00 84.94 129 VAL A C 1
ATOM 996 O O . VAL A 1 129 ? 12.890 0.201 -27.315 1.00 84.94 129 VAL A O 1
ATOM 999 N N . MET A 1 13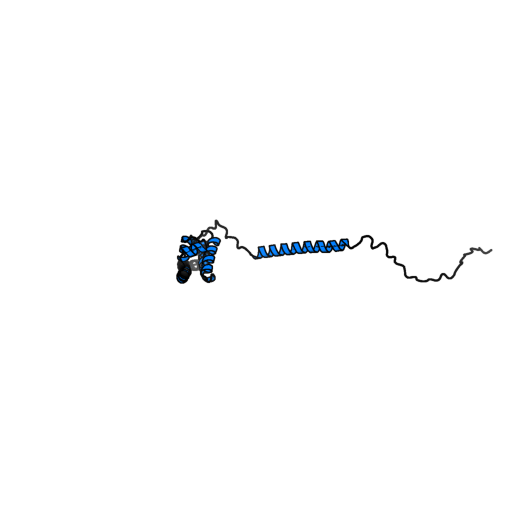0 ? 13.396 2.031 -26.122 1.00 85.25 130 MET A N 1
ATOM 1000 C CA . MET A 1 130 ? 14.501 2.448 -26.997 1.00 85.25 130 MET A CA 1
ATOM 1001 C C . MET A 1 130 ? 15.649 1.432 -27.000 1.00 85.25 130 MET A C 1
ATOM 1003 O O . MET A 1 130 ? 16.208 1.158 -28.059 1.00 85.25 130 MET A O 1
ATOM 1007 N N . MET A 1 131 ? 15.961 0.827 -25.847 1.00 85.62 131 MET A N 1
ATOM 1008 C CA . MET A 1 131 ? 16.953 -0.251 -25.747 1.00 85.62 131 MET A CA 1
ATOM 1009 C C . MET A 1 131 ? 16.512 -1.518 -26.500 1.00 85.62 131 MET A C 1
ATOM 1011 O O . MET A 1 131 ? 17.325 -2.175 -27.143 1.00 85.62 131 MET A O 1
ATOM 1015 N N . GLY A 1 132 ? 15.220 -1.856 -26.456 1.00 87.69 132 GLY A N 1
ATOM 1016 C CA . GLY A 1 132 ? 14.664 -2.958 -27.242 1.00 87.69 132 GLY A CA 1
ATOM 1017 C C . GLY A 1 132 ? 14.725 -2.685 -28.747 1.00 87.69 132 GLY A C 1
ATOM 1018 O O . GLY A 1 132 ? 15.171 -3.538 -29.510 1.00 87.69 132 GLY A O 1
ATOM 1019 N N . ILE A 1 133 ? 14.340 -1.478 -29.174 1.00 93.69 133 ILE A N 1
ATOM 1020 C CA . ILE A 1 133 ? 14.375 -1.063 -30.584 1.00 93.69 133 ILE A CA 1
ATOM 1021 C C . ILE A 1 133 ? 15.813 -1.050 -31.116 1.00 93.69 133 ILE A C 1
ATOM 1023 O O . ILE A 1 133 ? 16.050 -1.539 -32.220 1.00 93.69 133 ILE A O 1
ATOM 1027 N N . SER A 1 134 ? 16.784 -0.552 -30.343 1.00 88.69 134 SER A N 1
ATOM 1028 C CA . SER A 1 134 ? 18.188 -0.532 -30.770 1.00 88.69 134 SER A CA 1
ATOM 1029 C C . SER A 1 134 ? 18.762 -1.939 -30.940 1.00 88.69 134 SER A C 1
ATOM 1031 O O . SER A 1 134 ? 19.477 -2.183 -31.912 1.00 88.69 134 SER A O 1
ATOM 1033 N N . LEU A 1 135 ? 18.397 -2.883 -30.066 1.00 94.44 135 LEU A N 1
ATOM 1034 C CA . LEU A 1 135 ? 18.790 -4.287 -30.196 1.00 94.44 135 LEU A CA 1
ATOM 1035 C C . LEU A 1 135 ? 18.198 -4.922 -31.463 1.00 94.44 135 LEU A C 1
ATOM 1037 O O . LEU A 1 135 ? 18.909 -5.606 -32.195 1.00 94.44 135 LEU A O 1
ATOM 1041 N N . VAL A 1 136 ? 16.919 -4.661 -31.755 1.00 94.31 136 VAL A N 1
ATOM 1042 C CA . VAL A 1 136 ? 16.258 -5.164 -32.971 1.00 94.31 136 VAL A CA 1
ATOM 1043 C C . VAL A 1 136 ? 16.920 -4.596 -34.228 1.00 94.31 136 VAL A C 1
ATOM 1045 O O . VAL A 1 136 ? 17.215 -5.352 -35.150 1.00 94.31 136 VAL A O 1
ATOM 1048 N N . ILE A 1 137 ? 17.216 -3.292 -34.257 1.00 95.25 137 ILE A N 1
ATOM 1049 C CA . ILE A 1 137 ? 17.917 -2.654 -35.382 1.00 95.25 137 ILE A CA 1
ATOM 1050 C C . ILE A 1 137 ? 19.310 -3.264 -35.566 1.00 95.25 137 ILE A C 1
ATOM 1052 O O . ILE A 1 137 ? 19.685 -3.584 -36.691 1.00 95.25 137 ILE A O 1
ATOM 1056 N N . LEU A 1 138 ? 20.059 -3.476 -34.480 1.00 94.75 138 LEU A N 1
ATOM 1057 C CA . LEU A 1 138 ? 21.383 -4.094 -34.535 1.00 94.75 138 LEU A CA 1
ATOM 1058 C C . LEU A 1 138 ? 21.327 -5.503 -35.142 1.00 94.75 138 LEU A C 1
ATOM 1060 O O . LEU A 1 138 ? 22.117 -5.815 -36.030 1.00 94.75 138 LEU A O 1
ATOM 1064 N N . VAL A 1 139 ? 20.370 -6.334 -34.716 1.00 94.06 139 VAL A N 1
ATOM 1065 C CA . VAL A 1 139 ? 20.178 -7.688 -35.265 1.00 94.06 139 VAL A CA 1
ATOM 1066 C C . VAL A 1 139 ? 19.821 -7.636 -36.752 1.00 94.06 139 VAL A C 1
ATOM 1068 O O . VAL A 1 139 ? 20.385 -8.394 -37.539 1.00 94.06 139 VAL A O 1
ATOM 1071 N N . LEU A 1 140 ? 18.941 -6.718 -37.164 1.00 93.25 140 LEU A N 1
ATOM 1072 C CA . LEU A 1 140 ? 18.578 -6.547 -38.574 1.00 93.25 140 LEU A CA 1
ATOM 1073 C C . LEU A 1 140 ? 19.767 -6.099 -39.434 1.00 93.25 140 LEU A C 1
ATOM 1075 O O . LEU A 1 140 ? 19.914 -6.584 -40.555 1.00 93.25 140 LEU A O 1
ATOM 1079 N N . LEU A 1 141 ? 20.631 -5.219 -38.917 1.00 93.12 141 LEU A N 1
ATOM 1080 C CA . LEU A 1 141 ? 21.848 -4.790 -39.612 1.00 93.12 141 LEU A CA 1
ATOM 1081 C C . LEU A 1 141 ? 22.841 -5.943 -39.789 1.00 93.12 141 LEU A C 1
ATOM 1083 O O . LEU A 1 141 ? 23.388 -6.101 -40.879 1.00 93.12 141 LEU A O 1
ATOM 1087 N N . ILE A 1 142 ? 23.026 -6.775 -38.758 1.00 89.62 142 ILE A N 1
ATOM 1088 C CA . ILE A 1 142 ? 23.873 -7.976 -38.836 1.00 89.62 142 ILE A CA 1
ATOM 1089 C C . ILE A 1 142 ? 23.324 -8.935 -39.901 1.00 89.62 142 ILE A C 1
ATOM 1091 O O . ILE A 1 142 ? 24.051 -9.339 -40.805 1.00 89.62 142 ILE A O 1
ATOM 1095 N N . MET A 1 143 ? 22.017 -9.220 -39.871 1.00 86.31 143 MET A N 1
ATOM 1096 C CA . MET A 1 143 ? 21.381 -10.091 -40.867 1.00 86.31 143 MET A CA 1
ATOM 1097 C C . MET A 1 143 ? 21.476 -9.535 -42.296 1.00 86.31 143 MET A C 1
ATOM 1099 O O . MET A 1 143 ? 21.629 -10.303 -43.244 1.00 86.31 143 MET A O 1
ATOM 1103 N N . ALA A 1 144 ? 21.370 -8.216 -42.476 1.00 86.75 144 ALA A N 1
ATOM 1104 C CA . ALA A 1 144 ? 21.500 -7.580 -43.786 1.00 86.75 144 ALA A CA 1
ATOM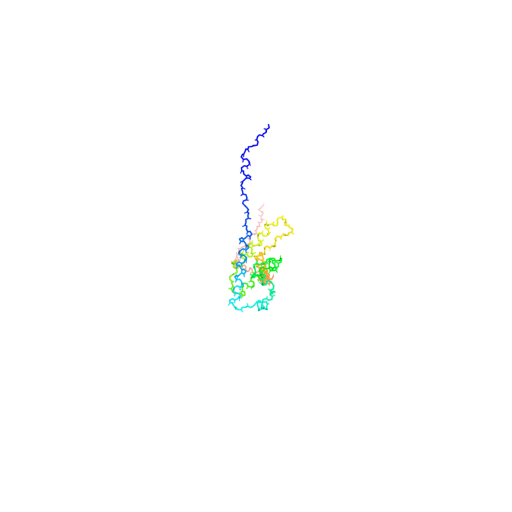 1105 C C . ALA A 1 144 ? 22.941 -7.643 -44.324 1.00 86.75 144 ALA A C 1
ATOM 1107 O O . ALA A 1 144 ? 23.136 -7.855 -45.522 1.00 86.75 144 ALA A O 1
ATOM 1108 N N . TRP A 1 145 ? 23.944 -7.515 -43.451 1.00 83.69 145 TRP A N 1
ATOM 1109 C CA . TRP A 1 145 ? 25.360 -7.624 -43.811 1.00 83.69 145 TRP A CA 1
ATOM 1110 C C . TRP A 1 145 ? 25.723 -9.016 -44.345 1.00 83.69 145 TRP A C 1
ATOM 1112 O O . TRP A 1 145 ? 26.383 -9.143 -45.380 1.00 83.69 145 TRP A O 1
ATOM 1122 N N . ASP A 1 146 ? 25.215 -10.068 -43.704 1.00 80.50 146 ASP A N 1
ATOM 1123 C CA . ASP A 1 146 ? 25.416 -11.451 -44.155 1.00 80.50 146 ASP A CA 1
ATOM 1124 C C . ASP A 1 146 ? 24.781 -11.701 -45.535 1.00 80.50 146 ASP A C 1
ATOM 1126 O O . ASP A 1 146 ? 25.312 -12.439 -46.364 1.00 80.50 146 ASP A O 1
ATOM 1130 N N . ARG A 1 147 ? 23.651 -11.043 -45.827 1.00 78.50 147 ARG A N 1
ATOM 1131 C CA . ARG A 1 147 ? 22.976 -11.141 -47.131 1.00 78.50 147 ARG A CA 1
ATOM 1132 C C . ARG A 1 147 ? 23.695 -10.381 -48.243 1.00 78.50 147 ARG A C 1
ATOM 1134 O O . ARG A 1 147 ? 23.607 -10.810 -49.388 1.00 78.50 147 ARG A O 1
ATOM 1141 N N . LEU A 1 148 ? 24.383 -9.282 -47.927 1.00 69.12 148 LEU A N 1
ATOM 1142 C CA . LEU A 1 148 ? 25.126 -8.480 -48.905 1.00 69.12 148 LEU A CA 1
ATOM 1143 C C . LEU A 1 148 ? 26.525 -9.047 -49.180 1.00 69.12 148 LEU A C 1
ATOM 1145 O O . LEU A 1 148 ? 26.955 -9.082 -50.327 1.00 69.12 148 LEU A O 1
ATOM 1149 N N . SER A 1 149 ? 27.206 -9.578 -48.163 1.00 70.12 149 SER A N 1
ATOM 1150 C CA . SER A 1 149 ? 28.488 -10.280 -48.350 1.00 70.12 149 SER A CA 1
ATOM 1151 C C . SER A 1 149 ? 28.342 -11.571 -49.170 1.00 70.12 149 SER A C 1
ATOM 1153 O O . SER A 1 149 ? 29.266 -11.962 -49.882 1.00 70.12 149 SER A O 1
ATOM 1155 N N . ALA A 1 150 ? 27.150 -12.178 -49.171 1.00 60.75 150 ALA A N 1
ATOM 1156 C CA . ALA A 1 150 ? 26.804 -13.261 -50.089 1.00 60.75 150 ALA A CA 1
ATOM 1157 C C . ALA A 1 150 ? 26.701 -12.816 -51.566 1.00 60.75 150 ALA A C 1
ATOM 1159 O O . ALA A 1 150 ? 26.825 -13.657 -52.453 1.00 60.75 150 ALA A O 1
ATOM 1160 N N . VAL A 1 151 ? 26.494 -11.520 -51.844 1.00 58.47 151 VAL A N 1
ATOM 1161 C CA . VAL A 1 151 ? 26.458 -10.962 -53.211 1.00 58.47 151 VAL A CA 1
ATOM 1162 C C . VAL A 1 151 ? 27.870 -10.677 -53.729 1.00 58.47 151 VAL A C 1
ATOM 1164 O O . VAL A 1 151 ? 28.150 -10.962 -54.890 1.00 58.47 151 VAL A O 1
ATOM 1167 N N . GLU A 1 152 ? 28.787 -10.211 -52.875 1.00 55.03 152 GLU A N 1
ATOM 1168 C CA . GLU A 1 152 ? 30.204 -10.010 -53.236 1.00 55.03 152 GLU A CA 1
ATOM 1169 C C . GLU A 1 152 ? 30.887 -11.344 -53.594 1.00 55.03 152 GLU A C 1
ATOM 1171 O O . GLU A 1 152 ? 31.665 -11.425 -54.539 1.00 55.03 152 GLU A O 1
ATOM 1176 N N . ALA A 1 153 ? 30.517 -12.429 -52.900 1.00 57.75 153 ALA A N 1
ATOM 1177 C CA . ALA A 1 153 ? 30.977 -13.787 -53.203 1.00 57.75 153 ALA A CA 1
ATOM 1178 C C . ALA A 1 153 ? 30.446 -14.346 -54.544 1.00 57.75 153 ALA A C 1
ATOM 1180 O O . ALA A 1 153 ? 30.925 -15.383 -55.003 1.00 57.75 153 ALA A O 1
ATOM 1181 N N . TYR A 1 154 ? 29.467 -13.680 -55.171 1.00 54.22 154 TYR A N 1
ATOM 1182 C CA . TYR A 1 154 ? 28.927 -14.023 -56.491 1.00 54.22 154 TYR A CA 1
ATOM 1183 C C . TYR A 1 154 ? 29.525 -13.171 -57.625 1.00 54.22 154 TYR A C 1
ATOM 1185 O O . TYR A 1 154 ? 29.154 -13.360 -58.779 1.00 54.22 154 TYR A O 1
ATOM 1193 N N . LEU A 1 155 ? 30.457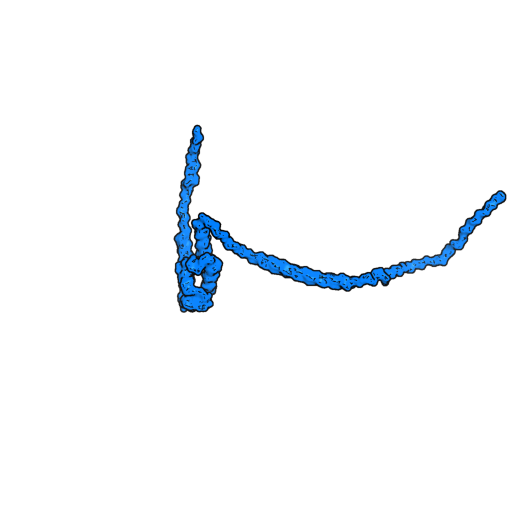 -12.255 -57.340 1.00 59.47 155 LEU A N 1
ATOM 1194 C CA . LEU A 1 155 ? 31.291 -11.620 -58.362 1.00 59.47 155 LEU A CA 1
ATOM 1195 C C . LEU A 1 155 ? 32.550 -12.484 -58.557 1.00 59.47 155 LEU A C 1
ATOM 1197 O O . LEU A 1 155 ? 33.539 -12.278 -57.852 1.00 59.47 155 LEU A O 1
ATOM 1201 N N . PRO A 1 156 ? 32.546 -13.487 -59.461 1.00 56.78 156 PRO A N 1
ATOM 1202 C CA . PRO A 1 156 ? 33.768 -14.198 -59.801 1.00 56.78 156 PRO A CA 1
ATOM 1203 C C . PRO A 1 156 ? 34.791 -13.184 -60.318 1.00 56.78 156 PRO A C 1
ATOM 1205 O O . PRO A 1 156 ? 34.525 -12.431 -61.256 1.00 56.78 156 PRO A O 1
ATOM 1208 N N . ALA A 1 157 ? 35.971 -13.187 -59.703 1.00 60.66 157 ALA A N 1
ATOM 1209 C CA . ALA A 1 157 ? 37.100 -12.339 -60.073 1.00 60.66 157 ALA A CA 1
ATOM 1210 C C . ALA A 1 157 ? 37.624 -12.601 -61.503 1.00 60.66 157 ALA A C 1
ATOM 1212 O O . ALA A 1 157 ? 38.398 -11.802 -62.019 1.00 60.66 157 ALA A O 1
ATOM 1213 N N . ASP A 1 158 ? 37.139 -13.648 -62.177 1.00 58.72 158 ASP A N 1
ATOM 1214 C CA . ASP A 1 158 ? 37.576 -14.068 -63.514 1.00 58.72 158 ASP A CA 1
ATOM 1215 C C . ASP A 1 158 ? 36.568 -13.686 -64.622 1.00 58.72 158 ASP A C 1
ATOM 1217 O O . ASP A 1 158 ? 36.425 -14.371 -65.633 1.00 58.72 158 ASP A O 1
ATOM 1221 N N . GLY A 1 159 ? 35.808 -12.604 -64.425 1.00 57.38 159 GLY A N 1
ATOM 1222 C CA . GLY A 1 159 ? 34.723 -12.186 -65.324 1.00 57.38 159 GLY A CA 1
ATOM 1223 C C . GLY A 1 159 ? 35.024 -11.024 -66.274 1.00 57.38 159 GLY A C 1
ATOM 1224 O O . GLY A 1 159 ? 34.125 -10.614 -67.005 1.00 57.38 159 GLY A O 1
ATOM 1225 N N . VAL A 1 160 ? 36.245 -10.472 -66.279 1.00 55.88 160 VAL A N 1
ATOM 1226 C CA . VAL A 1 160 ? 36.639 -9.380 -67.202 1.00 55.88 160 VAL A CA 1
ATOM 1227 C C . VAL A 1 160 ? 37.679 -9.839 -68.242 1.00 55.88 160 VAL A C 1
ATOM 1229 O O . VAL A 1 160 ? 38.066 -9.063 -69.109 1.00 55.88 160 VAL A O 1
ATOM 1232 N N . GLU A 1 161 ? 38.079 -11.117 -68.245 1.00 56.62 161 GLU A N 1
ATOM 1233 C CA . GLU A 1 161 ? 39.119 -11.634 -69.159 1.00 56.62 161 GLU A CA 1
ATOM 1234 C C . GLU A 1 161 ? 38.593 -12.465 -70.354 1.00 56.62 161 GLU A C 1
ATOM 1236 O O . GLU A 1 161 ? 39.378 -13.070 -71.074 1.00 56.62 161 GLU A O 1
ATOM 1241 N N . ALA A 1 162 ? 37.280 -12.496 -70.636 1.00 56.84 162 ALA A N 1
ATOM 1242 C CA . ALA A 1 162 ? 36.751 -13.324 -71.738 1.00 56.84 162 ALA A CA 1
ATOM 1243 C C . ALA A 1 162 ? 35.562 -12.739 -72.530 1.00 56.84 162 ALA A C 1
ATOM 1245 O O . ALA A 1 162 ? 34.696 -13.472 -73.000 1.00 56.84 162 ALA A O 1
ATOM 1246 N N . ALA A 1 163 ? 35.534 -11.425 -72.738 1.00 49.84 163 ALA A N 1
ATOM 1247 C CA . ALA A 1 163 ? 34.786 -10.817 -73.840 1.00 49.84 163 ALA A CA 1
ATOM 1248 C C . ALA A 1 163 ? 35.646 -9.659 -74.372 1.00 49.84 163 ALA A C 1
ATOM 1250 O O . ALA A 1 163 ? 35.540 -8.517 -73.947 1.00 49.84 163 ALA A O 1
ATOM 1251 N N . GLY A 1 164 ? 36.622 -9.922 -75.239 1.00 51.25 164 GLY A N 1
ATOM 1252 C CA . GLY A 1 164 ? 36.250 -10.347 -76.579 1.00 51.25 164 GLY A CA 1
ATOM 1253 C C . GLY A 1 164 ? 35.329 -9.294 -77.193 1.00 51.25 164 GLY A C 1
ATOM 1254 O O . GLY A 1 164 ? 34.238 -9.621 -77.644 1.00 51.25 164 GLY A O 1
ATOM 1255 N N . LEU A 1 165 ? 35.744 -8.019 -77.178 1.00 44.50 165 LEU A N 1
ATOM 1256 C CA . LEU A 1 165 ? 35.307 -7.081 -78.203 1.00 44.50 165 LEU A CA 1
ATOM 1257 C C . LEU A 1 165 ? 35.865 -7.611 -79.522 1.00 44.50 165 LEU A C 1
ATOM 1259 O O . LEU A 1 165 ? 36.893 -7.157 -80.028 1.00 44.50 165 LEU A O 1
ATOM 1263 N N . GLU A 1 166 ? 35.168 -8.610 -80.056 1.00 52.78 166 GLU A N 1
ATOM 1264 C CA . GLU A 1 166 ? 35.025 -8.776 -81.483 1.00 52.78 166 GLU A CA 1
ATOM 1265 C C . GLU A 1 166 ? 34.570 -7.411 -81.986 1.00 52.78 166 GLU A C 1
ATOM 1267 O O . GLU A 1 166 ? 33.415 -7.001 -81.866 1.00 52.78 166 GLU A O 1
ATOM 1272 N N . SER A 1 167 ? 35.557 -6.637 -82.430 1.00 52.28 167 SER A N 1
ATOM 1273 C CA . SER A 1 167 ? 35.320 -5.438 -83.203 1.00 52.28 167 SER A CA 1
ATOM 1274 C C . SER A 1 167 ? 34.402 -5.863 -84.344 1.00 52.28 167 SER A C 1
ATOM 1276 O O . SER A 1 167 ? 34.731 -6.840 -85.027 1.00 52.28 167 SER A O 1
ATOM 1278 N N . PRO A 1 168 ? 33.254 -5.198 -84.558 1.00 56.72 168 PRO A N 1
ATOM 1279 C CA . PRO A 1 168 ? 32.425 -5.518 -85.699 1.00 56.72 168 PRO A CA 1
ATOM 1280 C C . PRO A 1 168 ? 33.301 -5.413 -86.942 1.00 56.72 168 PRO A C 1
ATOM 1282 O O . PRO A 1 168 ? 33.995 -4.417 -87.155 1.00 56.72 168 PRO A O 1
ATOM 1285 N N . THR A 1 169 ? 33.297 -6.490 -87.719 1.00 54.34 169 THR A N 1
ATOM 1286 C CA . THR A 1 169 ? 33.860 -6.582 -89.057 1.00 54.34 169 THR A CA 1
ATOM 1287 C C . THR A 1 169 ? 33.424 -5.368 -89.879 1.00 54.34 169 THR A C 1
ATOM 1289 O O . THR A 1 169 ? 32.362 -5.359 -90.492 1.00 54.34 169 THR A O 1
ATOM 1292 N N . ALA A 1 170 ? 34.256 -4.329 -89.915 1.00 50.38 170 ALA A N 1
ATOM 1293 C CA . ALA A 1 170 ? 34.285 -3.400 -91.025 1.00 50.38 170 ALA A CA 1
ATOM 1294 C C . ALA A 1 170 ? 35.167 -4.054 -92.086 1.00 50.38 170 ALA A C 1
ATOM 1296 O O . ALA A 1 170 ? 36.396 -3.998 -92.040 1.00 50.38 170 ALA A O 1
ATOM 1297 N N . THR A 1 171 ? 34.516 -4.741 -93.020 1.00 53.56 171 THR A N 1
ATOM 1298 C CA . THR A 1 171 ? 35.086 -5.123 -94.306 1.00 53.56 171 THR A CA 1
ATOM 1299 C C . THR A 1 171 ? 35.628 -3.867 -94.990 1.00 53.56 171 THR A C 1
ATOM 1301 O O . THR A 1 171 ? 34.886 -3.132 -95.634 1.00 53.56 171 THR A O 1
ATOM 1304 N N . VAL A 1 172 ? 36.926 -3.606 -94.846 1.00 54.12 172 VAL A N 1
ATOM 1305 C CA . VAL A 1 172 ? 37.663 -2.710 -95.739 1.00 54.12 172 VAL A CA 1
ATOM 1306 C C . VAL A 1 172 ? 38.332 -3.616 -96.771 1.00 54.12 172 VAL A C 1
ATOM 1308 O O . VAL A 1 172 ? 39.285 -4.318 -96.426 1.00 54.12 172 VAL A O 1
ATOM 1311 N N . PRO A 1 173 ? 37.820 -3.697 -98.013 1.00 56.22 173 PRO A N 1
ATOM 1312 C CA . PRO A 1 173 ? 38.465 -4.496 -99.038 1.00 56.22 173 PRO A CA 1
ATOM 1313 C C . PRO A 1 173 ? 39.837 -3.898 -99.352 1.00 56.22 173 PRO A C 1
ATOM 1315 O O . PRO A 1 173 ? 39.970 -2.726 -99.704 1.00 56.22 173 PRO A O 1
ATOM 1318 N N . ALA A 1 174 ? 40.860 -4.740 -99.229 1.00 54.59 174 ALA A N 1
ATOM 1319 C CA . ALA A 1 174 ? 42.181 -4.491 -99.768 1.00 54.59 174 ALA A CA 1
ATOM 1320 C C . ALA A 1 174 ? 42.059 -4.291 -101.283 1.00 54.59 174 ALA A C 1
ATOM 1322 O O . ALA A 1 174 ? 41.755 -5.215 -102.037 1.00 54.59 174 ALA A O 1
ATOM 1323 N N . SER A 1 175 ? 42.259 -3.063 -101.736 1.00 47.91 175 SER A N 1
ATOM 1324 C CA . SER A 1 175 ? 42.365 -2.733 -103.150 1.00 47.91 175 SER A CA 1
ATOM 1325 C C . SER A 1 175 ? 43.315 -1.553 -103.287 1.00 47.91 175 SER A C 1
ATOM 1327 O O . SER A 1 175 ? 42.992 -0.464 -102.831 1.00 47.91 175 SER A O 1
ATOM 1329 N N . SER A 1 176 ? 44.456 -1.803 -103.948 1.00 48.75 176 SER A N 1
ATOM 1330 C CA . SER A 1 176 ? 45.228 -0.849 -104.772 1.00 48.75 176 SER A CA 1
ATOM 1331 C C . SER A 1 176 ? 45.689 0.446 -104.072 1.00 48.75 176 SER A C 1
ATOM 1333 O O . SER A 1 176 ? 44.883 1.300 -103.745 1.00 48.75 176 SER A O 1
ATOM 1335 N N . LEU A 1 177 ? 46.974 0.736 -103.859 1.00 48.94 177 LEU A N 1
ATO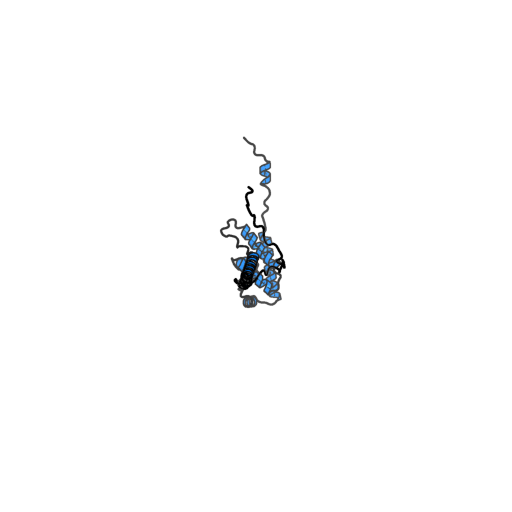M 1336 C CA . LEU A 1 177 ? 48.052 0.896 -104.847 1.00 48.94 177 LEU A CA 1
ATOM 1337 C C . LEU A 1 177 ? 49.374 0.939 -104.046 1.00 48.94 177 LEU A C 1
ATOM 1339 O O . LEU A 1 177 ? 49.554 1.801 -103.195 1.00 48.94 177 LEU A O 1
ATOM 1343 N N . GLN A 1 178 ? 50.281 -0.033 -104.132 1.00 53.22 178 GLN A N 1
ATOM 1344 C CA . GLN A 1 178 ? 51.239 -0.222 -105.224 1.00 53.22 178 GLN A CA 1
ATOM 1345 C C . GLN A 1 178 ? 51.805 1.109 -105.767 1.00 53.22 178 GLN A C 1
ATOM 1347 O O . GLN A 1 178 ? 51.238 1.707 -106.675 1.00 53.22 178 GLN A O 1
ATOM 1352 N N . ARG A 1 179 ? 53.012 1.442 -105.281 1.00 52.25 179 ARG A N 1
ATOM 1353 C CA . ARG A 1 179 ? 54.090 2.162 -105.989 1.00 52.25 179 ARG A CA 1
ATOM 1354 C C . ARG A 1 179 ? 53.982 3.695 -106.082 1.00 52.25 179 ARG A C 1
ATOM 1356 O O . ARG A 1 179 ? 53.570 4.235 -107.098 1.00 52.25 179 ARG A O 1
ATOM 1363 N N . ILE A 1 180 ? 54.577 4.385 -105.107 1.00 53.69 180 ILE A N 1
ATOM 1364 C CA . ILE A 1 180 ? 55.325 5.625 -105.376 1.00 53.69 180 ILE A CA 1
ATOM 1365 C C . ILE A 1 180 ? 56.775 5.359 -104.973 1.00 53.69 180 ILE A C 1
ATOM 1367 O O . ILE A 1 180 ? 57.194 5.568 -103.839 1.00 53.69 180 ILE A O 1
ATOM 1371 N N . GLY A 1 181 ? 57.521 4.793 -105.922 1.00 48.41 181 GLY A N 1
ATOM 1372 C CA . GLY A 1 181 ? 58.970 4.900 -105.925 1.00 48.41 181 GLY A CA 1
ATOM 1373 C C . GLY A 1 181 ? 59.306 6.300 -106.412 1.00 48.41 181 GLY A C 1
ATOM 1374 O O . GLY A 1 181 ? 59.077 6.613 -107.577 1.00 48.41 181 GLY A O 1
ATOM 1375 N N . ILE A 1 182 ? 59.802 7.146 -105.514 1.00 54.34 182 ILE A N 1
ATOM 1376 C CA . ILE A 1 182 ? 60.450 8.395 -105.900 1.00 54.34 182 ILE A CA 1
ATOM 1377 C C . ILE A 1 182 ? 61.827 8.004 -106.440 1.00 54.34 182 ILE A C 1
ATOM 1379 O O . ILE A 1 182 ? 62.759 7.765 -105.677 1.00 54.34 182 ILE A O 1
ATOM 1383 N N . GLN A 1 183 ? 61.929 7.869 -107.764 1.00 49.62 183 GLN A N 1
ATOM 1384 C CA . GLN A 1 183 ? 63.208 7.984 -108.454 1.00 49.62 183 GLN A CA 1
ATOM 1385 C C . GLN A 1 183 ? 63.664 9.438 -108.323 1.00 49.62 183 GLN A C 1
ATOM 1387 O O . GLN A 1 183 ? 63.097 10.337 -108.939 1.00 49.62 183 GLN A O 1
ATOM 1392 N N . SER A 1 184 ? 64.693 9.658 -107.512 1.00 57.88 184 SER A N 1
ATOM 1393 C CA . SER A 1 184 ? 65.589 10.795 -107.668 1.00 57.88 184 SER A CA 1
ATOM 1394 C C . SER A 1 184 ? 66.547 10.479 -108.821 1.00 57.88 184 SER A C 1
ATOM 1396 O O . SER A 1 184 ? 67.654 9.994 -108.590 1.00 57.88 184 SER A O 1
ATOM 1398 N N . GLU A 1 185 ? 66.109 10.700 -110.058 1.00 54.81 185 GLU A N 1
ATOM 1399 C CA . GLU A 1 185 ? 67.033 10.854 -111.182 1.00 54.81 185 GLU A CA 1
ATOM 1400 C C . GLU A 1 185 ? 67.245 12.348 -111.410 1.00 54.81 185 GLU A C 1
ATOM 1402 O O . GLU A 1 185 ? 66.346 13.106 -111.776 1.00 54.81 185 GLU A O 1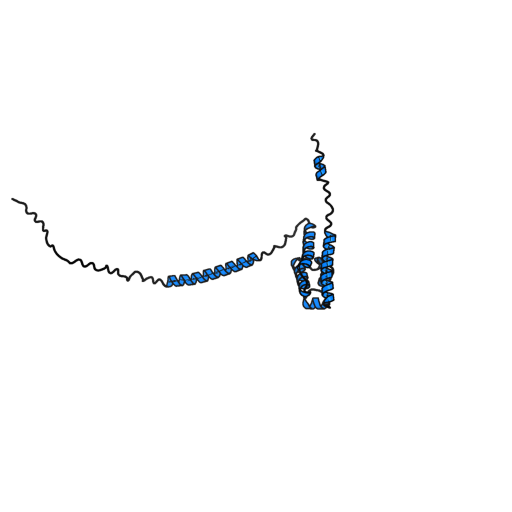
ATOM 1407 N N . PHE A 1 186 ? 68.461 12.743 -111.060 1.00 52.19 186 PHE A N 1
ATOM 1408 C CA . PHE A 1 186 ? 69.108 14.002 -111.361 1.00 52.19 186 PHE A CA 1
ATOM 1409 C C . PHE A 1 186 ? 69.238 14.104 -112.890 1.00 52.19 186 PHE A C 1
ATOM 1411 O O . PHE A 1 186 ? 69.785 13.204 -113.522 1.00 52.19 186 PHE A O 1
ATOM 1418 N N . ASN A 1 187 ? 68.692 15.172 -113.466 1.00 46.12 187 ASN A N 1
ATOM 1419 C CA . ASN A 1 187 ? 68.880 15.546 -114.864 1.00 46.12 187 ASN A CA 1
ATOM 1420 C C . ASN A 1 187 ? 70.306 16.085 -115.074 1.00 46.12 187 ASN A C 1
ATOM 1422 O O . ASN A 1 187 ? 70.755 16.863 -114.235 1.00 46.12 187 ASN A O 1
ATOM 1426 N N . GLU A 1 188 ? 70.908 15.670 -116.196 1.00 47.75 188 GLU A N 1
ATOM 1427 C CA . GLU A 1 188 ? 72.028 16.258 -116.973 1.00 47.75 188 GLU A CA 1
ATOM 1428 C C . GLU A 1 188 ? 73.282 16.799 -116.263 1.00 47.75 188 GLU A C 1
ATOM 1430 O O . GLU A 1 188 ? 73.212 17.790 -115.503 1.00 47.75 188 GLU A O 1
#

pLDDT: mean 75.4, std 18.97, range [44.5, 98.12]

Sequence (188 aa):
MPVISPAVVANQLQLRLPRTPSTALGNKLAEAGELLRSTREQLGLSLAEVNRDLRISRTQLAYMEAGEFERISTVPALRDGHVRTYALYLGLDLQPIMDAVHSQAADDAAAEHEPLYPPPPRRNPLAYVMMGISLVILVLLIMAWDRLSAVEAYLPADGVEAAGLESPTATVPASSLQRIGIQSEFNE

Radius of gyration: 45.11 Å; chains: 1; bounding box: 92×76×128 Å

Foldseek 3Di:
DDDDDPVVVVVVPPPPDPPPPPVVLQVLLQVLLCVLVVLCVVVVHDLVNVCVVVVQDSVLNVCSNRSVLCVSDVDLVVSLVVSVVSCVVSVHDVVSNVVSVVVVVVVVVVVDPDDPDDDDDDDDVVVVVVVVVVVVVVVVVVVVVVVVVVVVVVPPPPPPPPDDPPPPDPPPDDDDDDDDDPPPDDDD

Secondary structure (DSSP, 8-state):
-----THHHHTT-S-------HHHHHHHHHHHHHHHHHHHHHTT--HHHHHHHH---HHHHHHHHTT-GGGT-SSHHHHHHHHHHHHHHTT--HHHHHHHHHHHHHHHHHH--S-SSPPPP---HHHHHHHHHHHHHHHHHHHHHHHHHHHHTTS-TTSSSS--------------------------